Protein AF-A0A7S3F703-F1 (afdb_monomer_lite)

Secondary structure (DSSP, 8-state):
---------------------PPP--HHHHHHHHHHHHHHHHHHHHHHHHHHHHHHHHHHHHHHHHHHHHH-TTS-HHHHHHHHHHTTT-HHHHHHHHHHHHHHHHHHHHHHHHHHHTSS--S-------------------------------------S--PPPTTSTHHHHHHHHHHHT-SSHHHHHHHHHHHHHHHHHHHHHTTHHHHHHHHHHHHHHHHHHHHHHHHHHHHHHHHHHHHHHHHHHHHHHHHHHHHHHHHHHHHHHHHHHHHHHHHHHHHHTSS-------PPPP-

Sequence (300 aa):
MALCGKRHSFELPGEGGQAALSPASNAGHGRAKRARGAHYAAQVALVEQQEQLRLQRSARREQILAHLRARFPAMDHKVVSEVLERCGEDVEAAVAQLSSLELATAPVAQQQAQAQQQQDAQQQVGSEGGVQEGAPASGVDVHAHEHSEVAGPSGLAKATAAGLPDPSSPEWVDGLVSEMSAAADLDDAKRRAARVLQTFATAVASAGGDAENARLCTQIDDLARENSILKRAVATLHNRHHEMFKEAGQVGDLKRLVAHQQEQLKQAEISNYTLQMHLRQAADGGGGGEKHNRRGPDVF

Structure (mmCIF, N/CA/C/O backbone):
data_AF-A0A7S3F703-F1
#
_entry.id   AF-A0A7S3F703-F1
#
loop_
_atom_site.group_PDB
_atom_site.id
_atom_site.type_symbol
_atom_site.label_atom_id
_atom_site.label_alt_id
_atom_site.label_comp_id
_atom_site.label_asym_id
_atom_site.label_entity_id
_atom_site.label_seq_id
_atom_site.pdbx_PDB_ins_code
_atom_site.Cartn_x
_atom_site.Cartn_y
_atom_site.Cartn_z
_atom_site.occupancy
_atom_site.B_iso_or_equiv
_atom_site.auth_seq_id
_atom_site.auth_comp_id
_atom_site.auth_asym_id
_atom_site.auth_atom_id
_atom_site.pdbx_PDB_model_num
ATOM 1 N N . MET A 1 1 ? -35.382 22.386 -54.192 1.00 33.12 1 MET A N 1
ATOM 2 C CA . MET A 1 1 ? -35.256 22.887 -55.576 1.00 33.12 1 MET A CA 1
ATOM 3 C C . MET A 1 1 ? -34.271 24.039 -55.590 1.00 33.12 1 MET A C 1
ATOM 5 O O . MET A 1 1 ? -34.148 24.737 -54.596 1.00 33.12 1 MET A O 1
ATOM 9 N N . ALA A 1 2 ? -33.543 24.140 -56.693 1.00 39.31 2 ALA A N 1
ATOM 10 C CA . ALA A 1 2 ? -32.439 25.044 -56.963 1.00 39.31 2 ALA A CA 1
ATOM 11 C C . ALA A 1 2 ? -32.760 26.544 -56.772 1.00 39.31 2 ALA A C 1
ATOM 13 O O . ALA A 1 2 ? -33.892 26.960 -56.983 1.00 39.31 2 ALA A O 1
ATOM 14 N N . LEU A 1 3 ? -31.754 27.369 -56.469 1.00 33.59 3 LEU A N 1
ATOM 15 C CA . LEU A 1 3 ? -31.047 28.203 -57.456 1.00 33.59 3 LEU A CA 1
ATOM 16 C C . LEU A 1 3 ? -30.226 29.314 -56.778 1.00 33.59 3 LEU A C 1
ATOM 18 O O . LEU A 1 3 ? -30.577 29.878 -55.751 1.00 33.59 3 LEU A O 1
ATOM 22 N N . CYS A 1 4 ? -29.106 29.593 -57.434 1.00 45.12 4 CYS A N 1
ATOM 23 C CA . CYS A 1 4 ? -28.089 30.604 -57.183 1.00 45.12 4 CYS A CA 1
ATOM 24 C C . CYS A 1 4 ? -28.566 32.042 -57.503 1.00 45.12 4 CYS A C 1
ATOM 26 O O . CYS A 1 4 ? -29.360 32.231 -58.424 1.00 45.12 4 CYS A O 1
ATOM 28 N N . GLY A 1 5 ? -27.977 33.066 -56.870 1.00 36.31 5 GLY A N 1
ATOM 29 C CA . GLY A 1 5 ? -27.994 34.453 -57.372 1.00 36.31 5 GLY A CA 1
ATOM 30 C C . GLY A 1 5 ? -27.378 35.463 -56.393 1.00 36.31 5 GLY A C 1
ATOM 31 O O . GLY A 1 5 ? -27.913 35.618 -55.310 1.00 36.31 5 GLY A O 1
ATOM 32 N N . LYS A 1 6 ? -26.193 36.039 -56.695 1.00 39.75 6 LYS A N 1
ATOM 33 C CA . LYS A 1 6 ? -25.974 37.414 -57.245 1.00 39.75 6 LYS A CA 1
ATOM 34 C C . LYS A 1 6 ? -26.168 38.522 -56.175 1.00 39.75 6 LYS A C 1
ATOM 36 O O . LYS A 1 6 ? -27.144 38.457 -55.460 1.00 39.75 6 LYS A O 1
ATOM 41 N N . ARG A 1 7 ? -25.391 39.600 -55.984 1.00 38.97 7 ARG A N 1
ATOM 42 C CA . ARG A 1 7 ? -24.328 40.398 -56.654 1.00 38.97 7 ARG A CA 1
ATOM 43 C C . ARG A 1 7 ? -23.761 41.333 -55.540 1.00 38.97 7 ARG A C 1
ATOM 45 O O . ARG A 1 7 ? -24.504 41.663 -54.630 1.00 38.97 7 ARG A O 1
ATOM 52 N N . HIS A 1 8 ? -22.455 41.586 -55.435 1.00 34.72 8 HIS A N 1
ATOM 53 C CA . HIS A 1 8 ? -21.716 42.748 -55.980 1.00 34.72 8 HIS A CA 1
ATOM 54 C C . HIS A 1 8 ? -22.079 44.143 -55.406 1.00 34.72 8 HIS A C 1
ATOM 56 O O . HIS A 1 8 ? -23.115 44.680 -55.772 1.00 34.72 8 HIS A O 1
ATOM 62 N N . SER A 1 9 ? -21.148 44.719 -54.626 1.00 34.94 9 SER A N 1
ATOM 63 C CA . SER A 1 9 ? -20.812 46.158 -54.473 1.00 34.94 9 SER A CA 1
ATOM 64 C C . SER A 1 9 ? -19.331 46.176 -54.045 1.00 34.94 9 SER A C 1
ATOM 66 O O . SER A 1 9 ? -19.012 45.588 -53.019 1.00 34.94 9 SER A O 1
ATOM 68 N N . PHE A 1 10 ? -18.335 46.464 -54.887 1.00 31.09 10 PHE A N 1
ATOM 69 C CA . PHE A 1 10 ? -17.888 47.752 -55.443 1.00 31.09 10 PHE A CA 1
ATOM 70 C C . PHE A 1 10 ? -17.730 48.874 -54.408 1.00 31.09 10 PHE A C 1
ATOM 72 O O . PHE A 1 10 ? -18.679 49.610 -54.185 1.00 31.09 10 PHE A O 1
ATOM 79 N N . GLU A 1 11 ? -16.513 49.025 -53.873 1.00 31.77 11 GLU A N 1
ATOM 80 C CA . GLU A 1 11 ? -15.854 50.319 -53.632 1.00 31.77 11 GLU A CA 1
ATOM 81 C C . GLU A 1 11 ? -14.332 50.153 -53.858 1.00 31.77 11 GLU A C 1
ATOM 83 O O . GLU A 1 11 ? -13.718 49.181 -53.417 1.00 31.77 11 GLU A O 1
ATOM 88 N N . LEU A 1 12 ? -13.741 51.094 -54.595 1.00 34.47 12 LEU A N 1
ATOM 89 C CA . LEU A 1 12 ? -12.305 51.363 -54.781 1.00 34.47 12 LEU A CA 1
ATOM 90 C C . LEU A 1 12 ? -12.109 52.873 -54.489 1.00 34.47 12 LEU A C 1
ATOM 92 O O . LEU A 1 12 ? -13.097 53.606 -54.520 1.00 34.47 12 LEU A O 1
ATOM 96 N N . PRO A 1 13 ? -10.882 53.421 -54.478 1.00 51.12 13 PRO A N 1
ATOM 97 C CA . PRO A 1 13 ? -9.736 53.144 -53.613 1.00 51.12 13 PRO A CA 1
ATOM 98 C C . PRO A 1 13 ? -9.266 54.449 -52.912 1.00 51.12 13 PRO A C 1
ATOM 100 O O . PRO A 1 13 ? -9.515 55.552 -53.394 1.00 51.12 13 PRO A O 1
ATOM 103 N N . GLY A 1 14 ? -8.544 54.355 -51.794 1.00 32.22 14 GLY A N 1
ATOM 104 C CA . GLY A 1 14 ? -7.979 55.524 -51.107 1.00 32.22 14 GLY A CA 1
ATOM 105 C C . GLY A 1 14 ? -6.604 55.210 -50.537 1.00 32.22 14 GLY A C 1
ATOM 106 O O . GLY A 1 14 ? -6.474 54.361 -49.661 1.00 32.22 14 GLY A O 1
ATOM 107 N N . GLU A 1 15 ? -5.585 55.855 -51.094 1.00 39.03 15 GLU A N 1
ATOM 108 C CA . GLU A 1 15 ? -4.175 55.677 -50.767 1.00 39.03 15 GLU A CA 1
ATOM 109 C C . GLU A 1 15 ? -3.784 56.181 -49.369 1.00 39.03 15 GLU A C 1
ATOM 111 O O . GLU A 1 15 ? -4.339 57.151 -48.858 1.00 39.03 15 GLU A O 1
ATOM 116 N N . GLY A 1 16 ? -2.716 55.580 -48.829 1.00 39.22 16 GLY A N 1
ATOM 117 C CA . GLY A 1 16 ? -1.823 56.217 -47.860 1.00 39.22 16 GLY A CA 1
ATOM 118 C C . GLY A 1 16 ? -1.809 55.569 -46.477 1.00 39.22 16 GLY A C 1
ATOM 119 O O . GLY A 1 16 ? -2.661 55.856 -45.645 1.00 39.22 16 GLY A O 1
ATOM 120 N N . GLY A 1 17 ? -0.789 54.754 -46.177 1.00 36.16 17 GLY A N 1
ATOM 121 C CA . GLY A 1 17 ? -0.609 54.284 -44.801 1.00 36.16 17 GLY A CA 1
ATOM 122 C C . GLY A 1 17 ? 0.404 53.171 -44.565 1.00 36.16 17 GLY A C 1
ATOM 123 O O . GLY A 1 17 ? 0.020 52.101 -44.128 1.00 36.16 17 GLY A O 1
ATOM 124 N N . GLN A 1 18 ? 1.684 53.471 -44.793 1.00 38.84 18 GLN A N 1
ATOM 125 C CA . GLN A 1 18 ? 2.827 53.030 -43.975 1.00 38.84 18 GLN A CA 1
ATOM 126 C C . GLN A 1 18 ? 3.094 51.519 -43.808 1.00 38.84 18 GLN A C 1
ATOM 128 O O . GLN A 1 18 ? 2.364 50.754 -43.186 1.00 38.84 18 GLN A O 1
ATOM 133 N N . ALA A 1 19 ? 4.275 51.131 -44.292 1.00 48.16 19 ALA A N 1
ATOM 134 C CA . ALA A 1 19 ? 4.930 49.867 -44.012 1.00 48.16 19 ALA A CA 1
ATOM 135 C C . ALA A 1 19 ? 5.037 49.598 -42.500 1.00 48.16 19 ALA A C 1
ATOM 137 O O . ALA A 1 19 ? 5.777 50.276 -41.790 1.00 48.16 19 ALA A O 1
ATOM 138 N N . ALA A 1 20 ? 4.364 48.551 -42.029 1.00 36.94 20 ALA A N 1
ATOM 139 C CA . ALA A 1 20 ? 4.651 47.918 -40.749 1.00 36.94 20 ALA A CA 1
ATOM 140 C C . ALA A 1 20 ? 5.140 46.491 -41.016 1.00 36.94 20 ALA A C 1
ATOM 142 O O . ALA A 1 20 ? 4.363 45.546 -41.161 1.00 36.94 20 ALA A O 1
ATOM 143 N N . LEU A 1 21 ? 6.464 46.347 -41.101 1.00 42.88 21 LEU A N 1
ATOM 144 C CA . LEU A 1 21 ? 7.145 45.064 -40.977 1.00 42.88 21 LEU A CA 1
ATOM 145 C C . LEU A 1 21 ? 6.784 44.475 -39.607 1.00 42.88 21 LEU A C 1
ATOM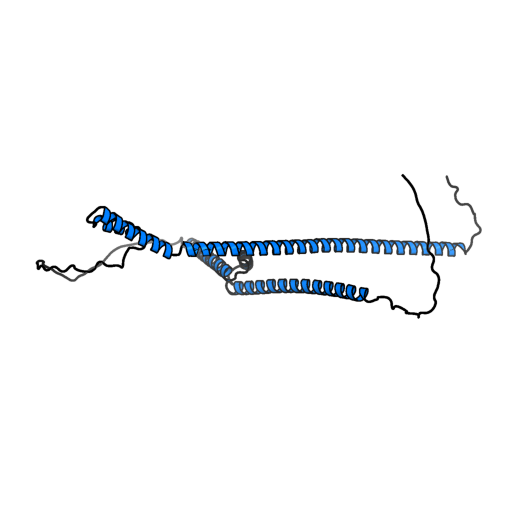 147 O O . LEU A 1 21 ? 7.306 44.903 -38.581 1.00 42.88 21 LEU A O 1
ATOM 151 N N . SER A 1 22 ? 5.866 43.513 -39.586 1.00 42.69 22 SER A N 1
ATOM 152 C CA . SER A 1 22 ? 5.581 42.725 -38.388 1.00 42.69 22 SER A CA 1
ATOM 153 C C . SER A 1 22 ? 6.701 41.695 -38.201 1.00 42.69 22 SER A C 1
ATOM 155 O O . SER A 1 22 ? 6.900 40.864 -39.091 1.00 42.69 22 SER A O 1
ATOM 157 N N . PRO A 1 23 ? 7.448 41.701 -37.082 1.00 45.06 23 PRO A N 1
ATOM 158 C CA . PRO A 1 23 ? 8.417 40.654 -36.812 1.00 45.06 23 PRO A CA 1
ATOM 159 C C . PRO A 1 23 ? 7.675 39.356 -36.482 1.00 45.06 23 PRO A C 1
ATOM 161 O O . PRO A 1 23 ? 6.819 39.301 -35.598 1.00 45.06 23 PRO A O 1
ATOM 164 N N . ALA A 1 24 ? 8.007 38.305 -37.229 1.00 44.41 24 ALA A N 1
ATOM 165 C CA . ALA A 1 24 ? 7.471 36.968 -37.056 1.00 44.41 24 ALA A CA 1
ATOM 166 C C . ALA A 1 24 ? 7.601 36.482 -35.601 1.00 44.41 24 ALA A C 1
ATOM 168 O O . ALA A 1 24 ? 8.656 36.565 -34.967 1.00 44.41 24 ALA A O 1
ATOM 169 N N . SER A 1 25 ? 6.497 35.935 -35.096 1.00 53.03 25 SER A N 1
ATOM 170 C CA . SER A 1 25 ? 6.362 35.321 -33.780 1.00 53.03 25 SER A CA 1
ATOM 171 C C . SER A 1 25 ? 7.331 34.146 -33.609 1.00 53.03 25 SER A C 1
ATOM 173 O O . SER A 1 25 ? 7.065 33.023 -34.033 1.00 53.03 25 SER A O 1
ATOM 175 N N . ASN A 1 26 ? 8.463 34.396 -32.947 1.00 50.94 26 ASN A N 1
ATOM 176 C CA . ASN A 1 26 ? 9.424 33.365 -32.533 1.00 50.94 26 ASN A CA 1
ATOM 177 C C . ASN A 1 26 ? 9.263 32.965 -31.046 1.00 50.94 26 ASN A C 1
ATOM 179 O O . ASN A 1 26 ? 10.040 32.181 -30.499 1.00 50.94 26 ASN A O 1
ATOM 183 N N . ALA A 1 27 ? 8.228 33.480 -30.370 1.00 52.53 27 ALA A N 1
ATOM 184 C CA . ALA A 1 27 ? 8.018 33.308 -28.929 1.00 52.53 27 ALA A CA 1
ATOM 185 C C . ALA A 1 27 ? 7.473 31.916 -28.526 1.00 52.53 27 ALA A C 1
ATOM 187 O O . ALA A 1 27 ? 7.673 31.477 -27.390 1.00 52.53 27 ALA A O 1
ATOM 188 N N . GLY A 1 28 ? 6.829 31.184 -29.446 1.00 49.47 28 GLY A N 1
ATOM 189 C CA . GLY A 1 28 ? 6.225 29.871 -29.162 1.00 49.47 28 GLY A CA 1
ATOM 190 C C . GLY A 1 28 ? 7.239 28.730 -28.986 1.00 49.47 28 GLY A C 1
ATOM 191 O O . GLY A 1 28 ? 7.105 27.894 -28.089 1.00 49.47 28 GLY A O 1
ATOM 192 N N . HIS A 1 29 ? 8.312 28.726 -29.780 1.00 49.19 29 HIS A N 1
ATOM 193 C CA . HIS A 1 29 ? 9.303 27.643 -29.786 1.00 49.19 29 HIS A CA 1
ATOM 194 C C . HIS A 1 29 ? 10.165 27.609 -28.514 1.00 49.19 29 HIS A C 1
ATOM 196 O O . HIS A 1 29 ? 10.529 26.531 -28.039 1.00 49.19 29 HIS A O 1
ATOM 202 N N . GLY A 1 30 ? 10.452 28.773 -27.919 1.00 52.50 30 GLY A N 1
ATOM 203 C CA . GLY A 1 30 ? 11.219 28.872 -26.673 1.00 52.50 30 GLY A CA 1
ATOM 204 C C . GLY A 1 30 ? 10.448 28.372 -25.448 1.00 52.50 30 GLY A C 1
ATOM 205 O O . GLY A 1 30 ? 11.027 27.729 -24.574 1.00 52.50 30 GLY A O 1
ATOM 206 N N . ARG A 1 31 ? 9.131 28.607 -25.387 1.00 54.78 31 ARG A N 1
ATOM 207 C CA . ARG A 1 31 ? 8.285 28.166 -24.262 1.00 54.78 31 ARG A CA 1
ATOM 208 C C . ARG A 1 31 ? 8.076 26.649 -24.275 1.00 54.78 31 ARG A C 1
ATOM 210 O O . ARG A 1 31 ? 8.212 26.015 -23.235 1.00 54.78 31 ARG A O 1
ATOM 217 N N . ALA A 1 32 ? 7.867 26.063 -25.456 1.00 57.19 32 ALA A N 1
ATOM 218 C CA . ALA A 1 32 ? 7.740 24.614 -25.619 1.00 57.19 32 ALA A CA 1
ATOM 219 C C . ALA A 1 32 ? 9.059 23.856 -25.359 1.00 57.19 32 ALA A C 1
ATOM 221 O O . ALA A 1 32 ? 9.044 22.795 -24.740 1.00 57.19 32 ALA A O 1
ATOM 222 N N . LYS A 1 33 ? 10.216 24.398 -25.777 1.00 59.47 33 LYS A N 1
ATOM 223 C CA . LYS A 1 33 ? 11.532 23.807 -25.461 1.00 59.47 33 LYS A CA 1
ATOM 224 C C . LYS A 1 33 ? 11.861 23.890 -23.967 1.00 59.47 33 LYS A C 1
ATOM 226 O O . LYS A 1 33 ? 12.314 22.899 -23.407 1.00 59.47 33 LYS A O 1
ATOM 231 N N . ARG A 1 34 ? 11.568 25.023 -23.314 1.00 62.09 34 ARG A N 1
ATOM 232 C CA . ARG A 1 34 ? 11.718 25.172 -21.855 1.00 62.09 34 ARG A CA 1
ATOM 233 C C . ARG A 1 34 ? 10.809 24.216 -21.077 1.00 62.09 34 ARG A C 1
ATOM 235 O O . ARG A 1 34 ? 11.274 23.603 -20.127 1.00 62.09 34 ARG A O 1
ATOM 242 N N . ALA A 1 35 ? 9.564 24.021 -21.518 1.00 64.06 35 ALA A N 1
ATOM 243 C CA . ALA A 1 35 ? 8.641 23.068 -20.897 1.00 64.06 35 ALA A CA 1
ATOM 244 C C . ALA A 1 35 ? 9.110 21.607 -21.036 1.00 64.06 35 ALA A C 1
ATOM 246 O O . ALA A 1 35 ? 9.078 20.860 -20.064 1.00 64.06 35 ALA A O 1
ATOM 247 N N . ARG A 1 36 ? 9.607 21.206 -22.216 1.00 67.50 36 ARG A N 1
ATOM 248 C CA . ARG A 1 36 ? 10.166 19.858 -22.431 1.00 67.50 36 ARG A CA 1
ATOM 249 C C . ARG A 1 36 ? 11.452 19.618 -21.636 1.00 67.50 36 ARG A C 1
ATOM 251 O O . ARG A 1 36 ? 11.604 18.552 -21.053 1.00 67.50 36 ARG A O 1
ATOM 258 N N . GLY A 1 37 ? 12.340 20.613 -21.569 1.00 67.88 37 GLY A N 1
ATOM 259 C CA . GLY A 1 37 ? 13.549 20.547 -20.742 1.00 67.88 37 GLY A CA 1
ATOM 260 C C . GLY A 1 37 ? 13.235 20.449 -19.247 1.00 67.88 37 GLY A C 1
ATOM 261 O O . GLY A 1 37 ? 13.837 19.639 -18.552 1.00 67.88 37 GLY A O 1
ATOM 262 N N . ALA A 1 38 ? 12.239 21.201 -18.768 1.00 73.19 38 ALA A N 1
ATOM 263 C CA . ALA A 1 38 ? 11.773 21.123 -17.385 1.00 73.19 38 ALA A CA 1
ATOM 264 C C . ALA A 1 38 ? 11.130 19.765 -17.056 1.00 73.19 38 ALA A C 1
ATOM 266 O O . ALA A 1 38 ? 11.379 19.220 -15.986 1.00 73.19 38 ALA A O 1
ATOM 267 N N . HIS A 1 39 ? 10.352 19.188 -17.978 1.00 76.94 39 HIS A N 1
ATOM 268 C CA . HIS A 1 39 ? 9.763 17.858 -17.799 1.00 76.94 39 HIS A CA 1
ATOM 269 C C . HIS A 1 39 ? 10.828 16.756 -17.736 1.00 76.94 39 HIS A C 1
ATOM 271 O O . HIS A 1 39 ? 10.760 15.889 -16.871 1.00 76.94 39 HIS A O 1
ATOM 277 N N . TYR A 1 40 ? 11.837 16.812 -18.610 1.00 75.88 40 TYR A N 1
ATOM 278 C CA . TYR A 1 40 ? 12.950 15.863 -18.583 1.00 75.88 40 TYR A CA 1
ATOM 279 C C . TYR A 1 40 ? 13.777 15.995 -17.296 1.00 75.88 40 TYR A C 1
ATOM 281 O O . TYR A 1 40 ? 14.056 14.997 -16.642 1.00 75.88 40 TYR A O 1
ATOM 289 N N . ALA A 1 41 ? 14.096 17.223 -16.873 1.00 79.25 41 ALA A N 1
ATOM 290 C CA . ALA A 1 41 ? 14.793 17.465 -15.609 1.00 79.25 41 ALA A CA 1
ATOM 291 C C . ALA A 1 41 ? 13.991 16.963 -14.393 1.00 79.25 41 ALA A C 1
ATOM 293 O O . ALA A 1 41 ? 14.564 16.370 -13.484 1.00 79.25 41 ALA A O 1
ATOM 294 N N . ALA A 1 42 ? 12.665 17.134 -14.396 1.00 79.50 42 ALA A N 1
ATOM 295 C CA . ALA A 1 42 ? 11.792 16.614 -13.345 1.00 79.50 42 ALA A CA 1
ATOM 296 C C . ALA A 1 42 ? 11.723 15.076 -13.337 1.00 79.50 42 ALA A C 1
ATOM 298 O O . ALA A 1 42 ? 11.672 14.474 -12.268 1.00 79.50 42 ALA A O 1
ATOM 299 N N . GLN A 1 43 ? 11.743 14.433 -14.510 1.00 79.69 43 GLN A N 1
ATOM 300 C CA . GLN A 1 43 ? 11.809 12.972 -14.608 1.00 79.69 43 GLN A CA 1
ATOM 301 C C . GLN A 1 43 ? 13.135 12.425 -14.073 1.00 79.69 43 GLN A C 1
ATOM 303 O O . GLN A 1 43 ? 13.117 11.471 -13.302 1.00 79.69 43 GLN A O 1
ATOM 308 N N . VAL A 1 44 ? 14.262 13.046 -14.431 1.00 83.88 44 VAL A N 1
ATOM 309 C CA . VAL A 1 44 ? 15.585 12.656 -13.917 1.00 83.88 44 VAL A CA 1
ATOM 310 C C . VAL A 1 44 ? 15.638 12.816 -12.396 1.00 83.88 44 VAL A C 1
ATOM 312 O O . VAL A 1 44 ? 15.982 11.864 -11.704 1.00 83.88 44 VAL A O 1
ATOM 315 N N . ALA A 1 45 ? 15.174 13.951 -11.866 1.00 86.62 45 ALA A N 1
ATOM 316 C CA . ALA A 1 45 ? 15.133 14.189 -10.423 1.00 86.62 45 ALA A CA 1
ATOM 317 C C . ALA A 1 45 ? 14.248 13.177 -9.666 1.00 86.62 45 ALA A C 1
ATOM 319 O O . ALA A 1 45 ? 14.574 12.782 -8.549 1.00 86.62 45 ALA A O 1
ATOM 320 N N . LEU A 1 46 ? 13.137 12.725 -10.263 1.00 89.25 46 LEU A N 1
ATOM 321 C CA . LEU A 1 46 ? 12.268 11.712 -9.657 1.00 89.25 46 LEU A CA 1
ATOM 322 C C . LEU A 1 46 ? 12.938 10.331 -9.610 1.00 89.25 46 LEU A C 1
ATOM 324 O O . LEU A 1 46 ? 12.804 9.618 -8.615 1.00 89.25 46 LEU A O 1
ATOM 328 N N . VAL A 1 47 ? 13.652 9.953 -10.675 1.00 90.38 47 VAL A N 1
ATOM 329 C CA . VAL A 1 47 ? 14.403 8.690 -10.725 1.00 90.38 47 VAL A CA 1
ATOM 330 C C . VAL A 1 47 ? 15.533 8.710 -9.697 1.00 90.38 47 VAL A C 1
ATOM 332 O O . VAL A 1 47 ? 15.641 7.776 -8.904 1.00 90.38 47 VAL A O 1
ATOM 335 N N . GLU A 1 48 ? 16.293 9.804 -9.629 1.00 90.44 48 GLU A N 1
ATOM 336 C CA . GLU A 1 48 ? 17.342 10.002 -8.621 1.00 90.44 48 GLU A CA 1
ATOM 337 C C . GLU A 1 48 ? 16.774 9.937 -7.194 1.00 90.44 48 GLU A C 1
ATOM 339 O O . GLU A 1 48 ? 17.332 9.259 -6.332 1.00 90.44 48 GLU A O 1
ATOM 344 N N . GLN A 1 49 ? 15.617 10.561 -6.940 1.00 90.31 49 GLN A N 1
ATOM 345 C CA . GLN A 1 49 ? 14.944 10.487 -5.640 1.00 90.31 49 GLN A CA 1
ATOM 346 C C . GLN A 1 49 ? 14.522 9.051 -5.289 1.00 90.31 49 GLN A C 1
ATOM 348 O O . GLN A 1 49 ? 14.635 8.622 -4.138 1.00 90.31 49 GLN A O 1
ATOM 353 N N . GLN A 1 50 ? 14.036 8.284 -6.266 1.00 89.44 50 GLN A N 1
ATOM 354 C CA . GLN A 1 50 ? 13.639 6.896 -6.046 1.00 89.44 50 GLN A CA 1
ATOM 355 C C . GLN A 1 50 ? 14.848 5.996 -5.755 1.00 89.44 50 GLN A C 1
ATOM 357 O O . GLN A 1 50 ? 14.759 5.113 -4.898 1.00 89.44 50 GLN A O 1
ATOM 362 N N . GLU A 1 51 ? 15.974 6.217 -6.433 1.00 91.44 51 GLU A N 1
ATOM 363 C CA . GLU A 1 51 ? 17.235 5.524 -6.152 1.00 91.44 51 GLU A CA 1
ATOM 364 C C . GLU A 1 51 ? 17.770 5.871 -4.762 1.00 91.44 51 GLU A C 1
ATOM 366 O O . GLU A 1 51 ? 18.116 4.965 -4.005 1.00 91.44 51 GLU A O 1
ATOM 371 N N . GLN A 1 52 ? 17.729 7.145 -4.366 1.00 92.44 52 GLN A N 1
ATOM 372 C CA . GLN A 1 52 ? 18.105 7.572 -3.016 1.00 92.44 52 GLN A CA 1
ATOM 373 C C . GLN A 1 52 ? 17.255 6.893 -1.939 1.00 92.44 52 GLN A C 1
ATOM 375 O O . GLN A 1 52 ? 17.797 6.386 -0.960 1.00 92.44 52 GLN A O 1
ATOM 380 N N . LEU A 1 53 ? 15.935 6.810 -2.128 1.00 92.50 53 LEU A N 1
ATOM 381 C CA . LEU A 1 53 ? 15.048 6.120 -1.187 1.00 92.50 53 LEU A CA 1
ATOM 382 C C . LEU A 1 53 ? 15.319 4.611 -1.127 1.00 92.50 53 LEU A C 1
ATOM 384 O O . LEU A 1 53 ? 15.244 4.019 -0.050 1.00 92.50 53 LEU A O 1
ATOM 388 N N . ARG A 1 54 ? 15.646 3.974 -2.261 1.00 92.94 54 ARG A N 1
ATOM 389 C CA . ARG A 1 54 ? 16.046 2.557 -2.290 1.00 92.94 54 ARG A CA 1
ATOM 390 C C . ARG A 1 54 ? 17.342 2.330 -1.518 1.00 92.94 54 ARG A C 1
ATOM 392 O O . ARG A 1 54 ? 17.378 1.426 -0.688 1.00 92.94 54 ARG A O 1
ATOM 399 N N . LEU A 1 55 ? 18.350 3.172 -1.745 1.00 92.88 55 LEU A N 1
ATOM 400 C CA . LEU A 1 55 ? 19.632 3.114 -1.040 1.00 92.88 55 LEU A CA 1
ATOM 401 C C . LEU A 1 55 ? 19.471 3.393 0.458 1.00 92.88 55 LEU A C 1
ATOM 403 O O . LEU A 1 55 ? 20.076 2.720 1.285 1.00 92.88 55 LEU A O 1
ATOM 407 N N . GLN A 1 56 ? 18.612 4.343 0.829 1.00 92.25 56 GLN A N 1
ATOM 408 C CA . GLN A 1 56 ? 18.326 4.639 2.230 1.00 92.25 56 GLN A CA 1
ATOM 409 C C . GLN A 1 56 ? 17.648 3.453 2.928 1.00 92.25 56 GLN A C 1
ATOM 411 O O . GLN A 1 56 ? 18.003 3.120 4.058 1.00 92.25 56 GLN A O 1
ATOM 416 N N . ARG A 1 57 ? 16.698 2.787 2.257 1.00 90.88 57 ARG A N 1
ATOM 417 C CA . ARG A 1 57 ? 16.044 1.579 2.784 1.00 90.88 57 ARG A CA 1
ATOM 418 C C . ARG A 1 57 ? 17.018 0.412 2.914 1.00 90.88 57 ARG A C 1
ATOM 420 O O . ARG A 1 57 ? 17.028 -0.233 3.957 1.00 90.88 57 ARG A O 1
ATOM 427 N N . SER A 1 58 ? 17.865 0.168 1.911 1.00 91.25 58 SER A N 1
ATOM 428 C CA . SER A 1 58 ? 18.869 -0.900 1.997 1.00 91.25 58 SER A CA 1
ATOM 429 C C . SER A 1 58 ? 19.887 -0.628 3.105 1.00 91.25 58 SER A C 1
ATOM 431 O O . SER A 1 58 ? 20.135 -1.514 3.916 1.00 91.25 58 SER A O 1
ATOM 433 N N . ALA A 1 59 ? 20.391 0.605 3.216 1.00 92.19 59 ALA A N 1
ATOM 434 C CA . ALA A 1 59 ? 21.324 0.997 4.272 1.00 92.19 59 ALA A CA 1
ATOM 435 C C . ALA A 1 59 ? 20.702 0.857 5.670 1.00 92.19 59 ALA A C 1
ATOM 437 O O . ALA A 1 59 ? 21.328 0.316 6.581 1.00 92.19 59 ALA A O 1
ATOM 438 N N . ARG A 1 60 ? 19.440 1.279 5.839 1.00 91.88 60 ARG A N 1
ATOM 439 C CA . ARG A 1 60 ? 18.696 1.099 7.094 1.00 91.88 60 ARG A CA 1
ATOM 440 C C . ARG A 1 60 ? 18.552 -0.381 7.447 1.00 91.88 60 ARG A C 1
ATOM 442 O O . ARG A 1 60 ? 18.804 -0.765 8.586 1.00 91.88 60 ARG A O 1
ATOM 449 N N . ARG A 1 61 ? 18.178 -1.220 6.479 1.00 91.62 61 ARG A N 1
ATOM 450 C CA . ARG A 1 61 ? 18.050 -2.668 6.676 1.00 91.62 61 ARG A CA 1
ATOM 451 C C . ARG A 1 61 ? 19.385 -3.310 7.053 1.00 91.62 61 ARG A C 1
ATOM 453 O O . ARG A 1 61 ? 19.425 -4.131 7.965 1.00 91.62 61 ARG A O 1
ATOM 460 N N . GLU A 1 62 ? 20.475 -2.932 6.394 1.00 91.31 62 GLU A N 1
ATOM 461 C CA . GLU A 1 62 ? 21.821 -3.414 6.726 1.00 91.31 62 GLU A CA 1
ATOM 462 C C . GLU A 1 62 ? 22.241 -3.012 8.142 1.00 91.31 62 GLU A C 1
ATOM 464 O O . GLU A 1 62 ? 22.771 -3.845 8.878 1.00 91.31 62 GLU A O 1
ATOM 469 N N . GLN A 1 63 ? 21.936 -1.780 8.558 1.00 92.88 63 GLN A N 1
ATOM 470 C CA . GLN A 1 63 ? 22.186 -1.312 9.920 1.00 92.88 63 GLN A CA 1
ATOM 471 C C . GLN A 1 63 ? 21.411 -2.141 10.955 1.00 92.88 63 GLN A C 1
ATOM 473 O O . GLN A 1 63 ? 21.976 -2.533 11.978 1.00 92.88 63 GLN A O 1
ATOM 478 N N . ILE A 1 64 ? 20.143 -2.460 10.677 1.00 90.75 64 ILE A N 1
ATOM 479 C CA . ILE A 1 64 ? 19.319 -3.313 11.546 1.00 90.75 64 ILE A CA 1
ATOM 480 C C . ILE A 1 64 ? 19.889 -4.736 11.611 1.00 90.75 64 ILE A C 1
ATOM 482 O O . ILE A 1 64 ? 20.044 -5.287 12.699 1.00 90.75 64 ILE A O 1
ATOM 486 N N . LEU A 1 65 ? 20.272 -5.323 10.474 1.00 89.69 65 LEU A N 1
ATOM 487 C CA . LEU A 1 65 ? 20.897 -6.649 10.437 1.00 89.69 65 LEU A CA 1
ATOM 488 C C . LEU A 1 65 ? 22.212 -6.687 11.217 1.00 89.69 65 LEU A C 1
ATOM 490 O O . LEU A 1 65 ? 22.462 -7.647 11.943 1.00 89.69 65 LEU A O 1
ATOM 494 N N . ALA A 1 66 ? 23.050 -5.657 11.091 1.00 89.81 66 ALA A N 1
ATOM 495 C CA . ALA A 1 66 ? 24.289 -5.550 11.854 1.00 89.81 66 ALA A CA 1
ATOM 496 C C . ALA A 1 66 ? 24.015 -5.485 13.366 1.00 89.81 66 ALA A C 1
ATOM 498 O O . ALA A 1 66 ? 24.678 -6.179 14.136 1.00 89.81 66 ALA A O 1
ATOM 499 N N . HIS A 1 67 ? 23.000 -4.719 13.782 1.00 90.94 67 HIS A N 1
ATOM 500 C CA . HIS A 1 67 ? 22.584 -4.631 15.181 1.00 90.94 67 HIS A CA 1
ATOM 501 C C . HIS A 1 67 ? 22.093 -5.980 15.732 1.00 90.94 67 HIS A C 1
ATOM 503 O O . HIS A 1 67 ? 22.552 -6.416 16.789 1.00 90.94 67 HIS A O 1
ATOM 509 N N . LEU A 1 68 ? 21.225 -6.683 14.995 1.00 88.69 68 LEU A N 1
ATOM 510 C CA . LEU A 1 68 ? 20.712 -7.996 15.401 1.00 88.69 68 LEU A CA 1
ATOM 511 C C . LEU A 1 68 ? 21.825 -9.052 15.478 1.00 88.69 68 LEU A C 1
ATOM 513 O O . LEU A 1 68 ? 21.883 -9.814 16.439 1.00 88.69 68 LEU A O 1
ATOM 517 N N . ARG A 1 69 ? 22.760 -9.060 14.519 1.00 88.19 69 ARG A N 1
ATOM 518 C CA . ARG A 1 69 ? 23.920 -9.973 14.524 1.00 88.19 69 ARG A CA 1
ATOM 519 C C . ARG A 1 69 ? 24.850 -9.737 15.711 1.00 88.19 69 ARG A C 1
ATOM 521 O O . ARG A 1 69 ? 25.357 -10.696 16.278 1.00 88.19 69 ARG A O 1
ATOM 528 N N . ALA A 1 70 ? 25.068 -8.478 16.093 1.00 88.38 70 ALA A N 1
ATOM 529 C CA . ALA A 1 70 ? 25.875 -8.153 17.266 1.00 88.38 70 ALA A CA 1
ATOM 530 C C . ALA A 1 70 ? 25.207 -8.619 18.571 1.00 88.38 70 ALA A C 1
ATOM 532 O O . ALA A 1 70 ? 25.899 -8.991 19.517 1.00 88.38 70 ALA A O 1
ATOM 533 N N . ARG A 1 71 ? 23.867 -8.614 18.625 1.00 87.62 71 ARG A N 1
ATOM 534 C CA . ARG A 1 71 ? 23.104 -9.040 19.805 1.00 87.62 71 ARG A CA 1
ATOM 535 C C . ARG A 1 71 ? 22.991 -10.559 19.945 1.00 87.62 71 ARG A C 1
ATOM 537 O O . ARG A 1 71 ? 22.939 -11.031 21.082 1.00 87.62 71 ARG A O 1
ATOM 544 N N . PHE A 1 72 ? 22.978 -11.274 18.820 1.00 84.69 72 PHE A N 1
ATOM 545 C CA . PHE A 1 72 ? 22.798 -12.726 18.718 1.00 84.69 72 PHE A CA 1
ATOM 546 C C . PHE A 1 72 ? 23.943 -13.392 17.922 1.00 84.69 72 PHE A C 1
ATOM 548 O O . PHE A 1 72 ? 23.722 -13.924 16.832 1.00 84.69 72 PHE A O 1
ATOM 555 N N . PRO A 1 73 ? 25.191 -13.364 18.427 1.00 82.25 73 PRO A N 1
ATOM 556 C CA . PRO A 1 73 ? 26.359 -13.877 17.705 1.00 82.25 73 PRO A CA 1
ATOM 557 C C . PRO A 1 73 ? 26.386 -15.408 17.561 1.00 82.25 73 PRO A C 1
ATOM 559 O O . PRO A 1 73 ? 27.134 -15.923 16.736 1.00 82.25 73 PRO A O 1
ATOM 562 N N . ALA A 1 74 ? 25.591 -16.137 18.353 1.00 75.94 74 ALA A N 1
ATOM 563 C CA . ALA A 1 74 ? 25.481 -17.596 18.283 1.00 75.94 74 ALA A CA 1
ATOM 564 C C . ALA A 1 74 ? 24.498 -18.085 17.199 1.00 75.94 74 ALA A C 1
ATOM 566 O O . ALA A 1 74 ? 24.461 -19.278 16.900 1.00 75.94 74 ALA A O 1
ATOM 567 N N . MET A 1 75 ? 23.700 -17.184 16.617 1.00 80.31 75 MET A N 1
ATOM 568 C CA . MET A 1 75 ? 22.629 -17.514 15.678 1.00 80.31 75 MET A CA 1
ATOM 569 C C . MET A 1 75 ? 23.076 -17.336 14.218 1.00 80.31 75 MET A C 1
ATOM 571 O O . MET A 1 75 ? 23.773 -16.377 13.882 1.00 80.31 75 MET A O 1
ATOM 575 N N . ASP A 1 76 ? 22.662 -18.249 13.330 1.00 84.69 76 ASP A N 1
ATOM 576 C CA . ASP A 1 76 ? 23.052 -18.204 11.915 1.00 84.69 76 ASP A CA 1
ATOM 577 C C . ASP A 1 76 ? 22.527 -16.938 11.211 1.00 84.69 76 ASP A C 1
ATOM 579 O O . ASP A 1 76 ? 21.372 -16.525 11.353 1.00 84.69 76 ASP A O 1
ATOM 583 N N . HIS A 1 77 ? 23.382 -16.337 10.384 1.00 81.94 77 HIS A N 1
ATOM 584 C CA . HIS A 1 77 ? 23.109 -15.096 9.667 1.00 81.94 77 HIS A CA 1
ATOM 585 C C . HIS A 1 77 ? 21.916 -15.199 8.709 1.00 81.94 77 HIS A C 1
ATOM 587 O O . HIS A 1 77 ? 21.271 -14.179 8.442 1.00 81.94 77 HIS A O 1
ATOM 593 N N . LYS A 1 78 ? 21.619 -16.402 8.197 1.00 85.12 78 LYS A N 1
ATOM 594 C CA . LYS A 1 78 ? 20.443 -16.650 7.351 1.00 85.12 78 LYS A CA 1
ATOM 595 C C . LYS A 1 78 ? 19.145 -16.568 8.153 1.00 85.12 78 LYS A C 1
ATOM 597 O O . LYS A 1 78 ? 18.217 -15.903 7.706 1.00 85.12 78 LYS A O 1
ATOM 602 N N . VAL A 1 79 ? 19.124 -17.140 9.358 1.00 87.38 79 VAL A N 1
ATOM 603 C CA . VAL A 1 79 ? 17.959 -17.121 10.259 1.00 87.38 79 VAL A CA 1
ATOM 604 C C . VAL A 1 79 ? 17.624 -15.689 10.677 1.00 87.38 79 VAL A C 1
ATOM 606 O O . VAL A 1 79 ? 16.473 -15.272 10.594 1.00 87.38 79 VAL A O 1
ATOM 609 N N . VAL A 1 80 ? 18.634 -14.886 11.030 1.00 87.31 80 VAL A N 1
ATOM 610 C CA . VAL A 1 80 ? 18.441 -13.463 11.371 1.00 87.31 80 VAL A CA 1
ATOM 611 C C . VAL A 1 80 ? 17.860 -12.666 10.194 1.00 87.31 80 VAL A C 1
ATOM 613 O O . VAL A 1 80 ? 17.010 -11.799 10.396 1.00 87.31 80 VAL A O 1
ATOM 616 N N . SER A 1 81 ? 18.287 -12.960 8.959 1.00 86.00 81 SER A N 1
ATOM 617 C CA . SER A 1 81 ? 17.750 -12.306 7.757 1.00 86.00 81 SER A CA 1
ATOM 618 C C . SER A 1 81 ? 16.294 -12.688 7.490 1.00 86.00 81 SER A C 1
ATOM 620 O O . SER A 1 81 ? 15.486 -11.817 7.172 1.00 86.00 81 SER A O 1
ATOM 622 N N . GLU A 1 82 ? 15.958 -13.969 7.635 1.00 87.81 82 GLU A N 1
ATOM 623 C CA . GLU A 1 82 ? 14.609 -14.490 7.397 1.00 87.81 82 GLU A CA 1
ATOM 624 C C . GLU A 1 82 ? 13.607 -13.969 8.438 1.00 87.81 82 GLU A C 1
ATOM 626 O O . GLU A 1 82 ? 12.508 -13.534 8.089 1.00 87.81 82 GLU A O 1
ATOM 631 N N . VAL A 1 83 ? 14.009 -13.914 9.712 1.00 88.88 83 VAL A N 1
ATOM 632 C CA . VAL A 1 83 ? 13.186 -13.325 10.777 1.00 88.88 83 VAL A CA 1
ATOM 633 C C . VAL A 1 83 ? 12.961 -11.834 10.527 1.00 88.88 83 VAL A C 1
ATOM 635 O O . VAL A 1 83 ? 11.827 -11.369 10.616 1.00 88.88 83 VAL A O 1
ATOM 638 N N . LEU A 1 84 ? 13.992 -11.081 10.127 1.00 88.69 84 LEU A N 1
ATOM 639 C CA . LEU A 1 84 ? 13.828 -9.656 9.819 1.00 88.69 84 LEU A CA 1
ATOM 640 C C . LEU A 1 84 ? 12.892 -9.409 8.621 1.00 88.69 84 LEU A C 1
ATOM 642 O O . LEU A 1 84 ? 12.160 -8.418 8.605 1.00 88.69 84 LEU A O 1
ATOM 646 N N . GLU A 1 85 ? 12.895 -10.295 7.622 1.00 88.88 85 GLU A N 1
ATOM 647 C CA . GLU A 1 85 ? 11.933 -10.252 6.511 1.00 88.88 85 GLU A CA 1
ATOM 648 C C . GLU A 1 85 ? 10.505 -10.524 6.976 1.00 88.88 85 GLU A C 1
ATOM 650 O O . GLU A 1 85 ? 9.584 -9.814 6.573 1.00 88.88 85 GLU A O 1
ATOM 655 N N . ARG A 1 86 ? 10.324 -11.499 7.870 1.00 88.81 86 ARG A N 1
ATOM 656 C CA . ARG A 1 86 ? 9.014 -11.853 8.426 1.00 88.81 86 ARG A CA 1
ATOM 657 C C . ARG A 1 86 ? 8.462 -10.783 9.376 1.00 88.81 86 ARG A C 1
ATOM 659 O O . ARG A 1 86 ? 7.250 -10.595 9.427 1.00 88.81 86 ARG A O 1
ATOM 666 N N . CYS A 1 87 ? 9.339 -10.066 10.079 1.00 86.44 87 CYS A N 1
ATOM 667 C CA . CYS A 1 87 ? 9.007 -8.962 10.985 1.00 86.44 87 CYS A CA 1
ATOM 668 C C . CYS A 1 87 ? 8.874 -7.596 10.290 1.00 86.44 87 CYS A C 1
ATOM 670 O O . CYS A 1 87 ? 8.547 -6.618 10.953 1.00 86.44 87 CYS A O 1
ATOM 672 N N . GLY A 1 88 ? 9.122 -7.491 8.979 1.00 82.38 88 GLY A N 1
ATOM 673 C CA . GLY A 1 88 ? 8.883 -6.252 8.229 1.00 82.38 88 GLY A CA 1
ATOM 674 C C . GLY A 1 88 ? 9.746 -5.060 8.666 1.00 82.38 88 GLY A C 1
ATOM 675 O O . GLY A 1 88 ? 9.239 -3.947 8.755 1.00 82.38 88 GLY A O 1
ATOM 676 N N . GLU A 1 89 ? 11.040 -5.281 8.922 1.00 80.44 89 GLU A N 1
ATOM 677 C CA . GLU A 1 89 ? 11.990 -4.261 9.419 1.00 80.44 89 GLU A CA 1
ATOM 678 C C . GLU A 1 89 ? 11.716 -3.728 10.844 1.00 80.44 89 GLU A C 1
ATOM 680 O O . GLU A 1 89 ? 12.317 -2.727 11.246 1.00 80.44 89 GLU A O 1
ATOM 685 N N . ASP A 1 90 ? 10.857 -4.387 11.627 1.00 88.56 90 ASP A N 1
ATOM 686 C CA . ASP A 1 90 ? 10.673 -4.092 13.052 1.00 88.56 90 ASP A CA 1
ATOM 687 C C . ASP A 1 90 ? 11.767 -4.767 13.897 1.00 88.56 90 ASP A C 1
ATOM 689 O O . ASP A 1 90 ? 11.881 -5.996 13.953 1.00 88.56 90 ASP A O 1
ATOM 693 N N . VAL A 1 91 ? 12.589 -3.941 14.549 1.00 89.00 91 VAL A N 1
ATOM 694 C CA . VAL A 1 91 ? 13.718 -4.390 15.372 1.00 89.00 91 VAL A CA 1
ATOM 695 C C . VAL A 1 91 ? 13.235 -5.103 16.634 1.00 89.00 91 VAL A C 1
ATOM 697 O O . VAL A 1 91 ? 13.809 -6.123 17.004 1.00 89.00 91 VAL A O 1
ATOM 700 N N . GLU A 1 92 ? 12.183 -4.613 17.289 1.00 89.19 92 GLU A N 1
ATOM 701 C CA . GLU A 1 92 ? 11.727 -5.145 18.578 1.00 89.19 92 GLU A CA 1
ATOM 702 C C . GLU A 1 92 ? 11.019 -6.487 18.395 1.00 89.19 92 GLU A C 1
ATOM 704 O O . GLU A 1 92 ? 11.300 -7.447 19.119 1.00 89.19 92 GLU A O 1
ATOM 709 N N . ALA A 1 93 ? 10.186 -6.593 17.356 1.00 89.50 93 ALA A N 1
ATOM 710 C CA . ALA A 1 93 ? 9.557 -7.854 16.981 1.00 89.50 93 ALA A CA 1
ATOM 711 C C . ALA A 1 93 ? 10.601 -8.916 16.591 1.00 89.50 93 ALA A C 1
ATOM 713 O O . ALA A 1 93 ? 10.496 -10.070 17.017 1.00 89.50 93 ALA A O 1
ATOM 714 N N . ALA A 1 94 ? 11.639 -8.529 15.837 1.00 89.81 94 ALA A N 1
ATOM 715 C CA . ALA A 1 94 ? 12.722 -9.435 15.458 1.00 89.81 94 ALA A CA 1
ATOM 716 C C . ALA A 1 94 ? 13.549 -9.888 16.673 1.00 89.81 94 ALA A C 1
ATOM 718 O O . ALA A 1 94 ? 13.871 -11.069 16.786 1.00 89.81 94 ALA A O 1
ATOM 719 N N . VAL A 1 95 ? 13.852 -8.988 17.615 1.00 87.94 95 VAL A N 1
ATOM 720 C CA . VAL A 1 95 ? 14.557 -9.328 18.866 1.00 87.94 95 VAL A CA 1
ATOM 721 C C . VAL A 1 95 ? 13.732 -10.291 19.727 1.00 87.94 95 VAL A C 1
ATOM 723 O O . VAL A 1 95 ? 14.282 -11.259 20.256 1.00 87.94 95 VAL A O 1
ATOM 726 N N . ALA A 1 96 ? 12.420 -10.077 19.849 1.00 90.06 96 ALA A N 1
ATOM 727 C CA . ALA A 1 96 ? 11.533 -10.967 20.599 1.00 90.06 96 ALA A CA 1
ATOM 728 C C . ALA A 1 96 ? 11.462 -12.374 19.975 1.00 90.06 96 ALA A C 1
ATOM 730 O O . ALA A 1 96 ? 11.540 -13.378 20.683 1.00 90.06 96 ALA A O 1
ATOM 731 N N . GLN A 1 97 ? 11.382 -12.467 18.644 1.00 85.75 97 GLN A N 1
ATOM 732 C CA . GLN A 1 97 ? 11.371 -13.759 17.953 1.00 85.75 97 GLN A CA 1
ATOM 733 C C . GLN A 1 97 ? 12.722 -14.478 18.033 1.00 85.75 97 GLN A C 1
ATOM 735 O O . GLN A 1 97 ? 12.754 -15.666 18.347 1.00 85.75 97 GLN A O 1
ATOM 740 N N . LEU A 1 98 ? 13.836 -13.774 17.807 1.00 87.44 98 LEU A N 1
ATOM 741 C CA . LEU A 1 98 ? 15.178 -14.362 17.886 1.00 87.44 98 LEU A CA 1
ATOM 742 C C . LEU A 1 98 ? 15.523 -14.823 19.307 1.00 87.44 98 LEU A C 1
ATOM 744 O O . LEU A 1 98 ? 16.048 -15.920 19.475 1.00 87.44 98 LEU A O 1
ATOM 748 N N . SER A 1 99 ? 15.150 -14.056 20.334 1.00 85.44 99 SER A N 1
ATOM 749 C CA . SER A 1 99 ? 15.326 -14.486 21.727 1.00 85.44 99 SER A CA 1
ATOM 750 C C . SER A 1 99 ? 14.475 -15.715 22.057 1.00 85.44 99 SER A C 1
ATOM 752 O O . SER A 1 99 ? 14.979 -16.658 22.661 1.00 85.44 99 SER A O 1
ATOM 754 N N . SER A 1 100 ? 13.222 -15.786 21.596 1.00 87.81 100 SER A N 1
ATOM 755 C CA . SER A 1 100 ? 12.404 -16.994 21.766 1.00 87.81 100 SER A CA 1
ATOM 756 C C . SER A 1 100 ? 13.013 -18.223 21.076 1.00 87.81 100 SER A C 1
ATOM 758 O O . SER A 1 100 ? 12.903 -19.327 21.610 1.00 87.81 100 SER A O 1
ATOM 760 N N . LEU A 1 101 ? 13.647 -18.053 19.910 1.00 83.69 101 LEU A N 1
ATOM 761 C CA . LEU A 1 101 ? 14.334 -19.132 19.193 1.00 83.69 101 LEU A CA 1
ATOM 762 C C . LEU A 1 101 ? 15.604 -19.592 19.918 1.00 83.69 101 LEU A C 1
ATOM 764 O O . LEU A 1 101 ? 15.832 -20.799 20.012 1.00 83.69 101 LEU A O 1
ATOM 768 N N . GLU A 1 102 ? 16.391 -18.669 20.475 1.00 80.88 102 GLU A N 1
ATOM 769 C CA . GLU A 1 102 ? 17.552 -18.997 21.316 1.00 80.88 102 GLU A CA 1
ATOM 770 C C . GLU A 1 102 ? 17.150 -19.749 22.592 1.00 80.88 102 GLU A C 1
ATOM 772 O O . GLU A 1 102 ? 17.752 -20.770 22.931 1.00 80.88 102 GLU A O 1
ATOM 777 N N . LEU A 1 103 ? 16.089 -19.309 23.277 1.00 74.50 103 LEU A N 1
ATOM 778 C CA . LEU A 1 103 ? 15.582 -20.017 24.455 1.00 74.50 103 LEU A CA 1
ATOM 779 C C . LEU A 1 103 ? 15.007 -21.398 24.108 1.00 74.50 103 LEU A C 1
ATOM 781 O O . LEU A 1 103 ? 15.141 -22.318 24.908 1.00 74.50 103 LEU A O 1
ATOM 785 N N . ALA A 1 104 ? 14.404 -21.574 22.929 1.00 68.62 104 ALA A N 1
ATOM 786 C CA . ALA A 1 104 ? 13.914 -22.874 22.466 1.00 68.62 104 ALA A CA 1
ATOM 787 C C . ALA A 1 104 ? 15.041 -23.831 22.027 1.00 68.62 104 ALA A C 1
ATOM 789 O O . ALA A 1 104 ? 14.863 -25.048 22.079 1.00 68.62 104 ALA A O 1
ATOM 790 N N . THR A 1 105 ? 16.211 -23.312 21.634 1.00 60.19 105 THR A N 1
ATOM 791 C CA . THR A 1 105 ? 17.396 -24.128 21.298 1.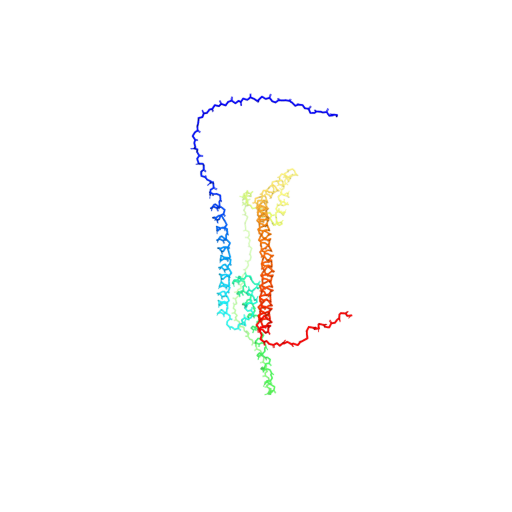00 60.19 105 THR A CA 1
ATOM 792 C C . THR A 1 105 ? 18.259 -24.480 22.515 1.00 60.19 105 THR A C 1
ATOM 794 O O . THR A 1 105 ? 18.910 -25.526 22.508 1.00 60.19 105 THR A O 1
ATOM 797 N N . ALA A 1 106 ? 18.211 -23.695 23.596 1.00 55.72 106 ALA A N 1
ATOM 798 C CA . ALA A 1 106 ? 18.894 -23.993 24.860 1.00 55.72 106 ALA A CA 1
ATOM 799 C C . ALA A 1 106 ? 18.554 -25.372 25.499 1.00 55.72 106 ALA A C 1
ATOM 801 O O . ALA A 1 106 ? 19.492 -26.062 25.912 1.00 55.72 106 ALA A O 1
ATOM 802 N N . PRO A 1 107 ? 17.290 -25.855 25.554 1.00 52.59 107 PRO A N 1
ATOM 803 C CA . PRO A 1 107 ? 16.986 -27.178 26.109 1.00 52.59 107 PRO A CA 1
ATOM 804 C C . PRO A 1 107 ? 17.445 -28.332 25.206 1.00 52.59 107 PRO A C 1
ATOM 806 O O . PRO A 1 107 ? 17.739 -29.413 25.710 1.00 52.59 107 PRO A O 1
ATOM 809 N N . VAL A 1 108 ? 17.576 -28.118 23.891 1.00 52.53 108 VAL A N 1
ATOM 810 C CA . VAL A 1 108 ? 18.042 -29.154 22.947 1.00 52.53 108 VAL A CA 1
ATOM 811 C C . VAL A 1 108 ? 19.534 -29.453 23.153 1.00 52.53 108 VAL A C 1
ATOM 813 O O . VAL A 1 108 ? 19.945 -30.612 23.095 1.00 52.53 108 VAL A O 1
ATOM 816 N N . ALA A 1 109 ? 20.334 -28.436 23.494 1.00 50.94 109 ALA A N 1
ATOM 817 C CA . ALA A 1 109 ? 21.750 -28.603 23.828 1.00 50.94 109 ALA A CA 1
ATOM 818 C C . ALA A 1 109 ? 21.970 -29.322 25.178 1.00 50.94 109 ALA A C 1
ATOM 820 O O . ALA A 1 109 ? 22.878 -30.145 25.295 1.00 50.94 109 ALA A O 1
ATOM 821 N N . GLN A 1 110 ? 21.121 -29.080 26.188 1.00 52.38 110 GLN A N 1
ATOM 822 C CA . GLN A 1 110 ? 21.181 -29.805 27.470 1.00 52.38 110 GLN A CA 1
ATOM 823 C C . GLN A 1 110 ? 20.723 -31.268 27.345 1.00 52.38 110 GLN A C 1
ATOM 825 O O . GLN A 1 110 ? 21.301 -32.145 27.988 1.00 52.38 110 GLN A O 1
ATOM 830 N N . GLN A 1 111 ? 19.739 -31.555 26.488 1.00 53.66 111 GLN A N 1
ATOM 831 C CA . GLN A 1 111 ? 19.226 -32.914 26.291 1.00 53.66 111 GLN A CA 1
ATOM 832 C C . GLN A 1 111 ? 20.187 -33.794 25.467 1.00 53.66 111 GLN A C 1
ATOM 834 O O . GLN A 1 111 ? 20.323 -34.983 25.750 1.00 53.66 111 GLN A O 1
ATOM 839 N N . GLN A 1 112 ? 20.936 -33.214 24.518 1.00 54.88 112 GLN A N 1
ATOM 840 C CA . GLN A 1 112 ? 22.018 -33.919 23.811 1.00 54.88 112 GLN A CA 1
ATOM 841 C C . GLN A 1 112 ? 23.260 -34.145 24.692 1.00 54.88 112 GLN A C 1
ATOM 843 O O . GLN A 1 112 ? 23.884 -35.199 24.595 1.00 54.88 112 GLN A O 1
ATOM 848 N N . ALA A 1 113 ? 23.582 -33.228 25.613 1.00 52.97 113 ALA A N 1
ATOM 849 C CA . ALA A 1 113 ? 24.672 -33.428 26.576 1.00 52.97 113 ALA A CA 1
ATOM 850 C C . ALA A 1 113 ? 24.364 -34.528 27.617 1.00 52.97 113 ALA A C 1
ATOM 852 O O . ALA A 1 113 ? 25.264 -35.268 28.014 1.00 52.97 113 ALA A O 1
ATOM 853 N N . GLN A 1 114 ? 23.095 -34.690 28.019 1.00 52.25 114 GLN A N 1
ATOM 854 C CA . GLN A 1 114 ? 22.664 -35.783 28.906 1.00 52.25 114 GLN A CA 1
ATOM 855 C C . GLN A 1 114 ? 22.625 -37.151 28.201 1.00 52.25 114 GLN A C 1
ATOM 857 O O . GLN A 1 114 ? 22.921 -38.164 28.835 1.00 52.25 114 GLN A O 1
ATOM 862 N N . ALA A 1 115 ? 22.340 -37.195 26.894 1.00 51.91 115 ALA A N 1
ATOM 863 C CA . ALA A 1 115 ? 22.364 -38.437 26.115 1.00 51.91 115 ALA A CA 1
ATOM 864 C C . ALA A 1 115 ? 23.788 -39.000 25.919 1.00 51.91 115 ALA A C 1
ATOM 866 O O . ALA A 1 115 ? 23.958 -40.217 25.850 1.00 51.91 115 ALA A O 1
ATOM 867 N N . GLN A 1 116 ? 24.816 -38.143 25.896 1.00 51.53 116 GLN A N 1
ATOM 868 C CA . GLN A 1 116 ? 26.213 -38.576 25.773 1.00 51.53 116 GLN A CA 1
ATOM 869 C C . GLN A 1 116 ? 26.816 -39.072 27.106 1.00 51.53 116 GLN A C 1
ATOM 871 O O . GLN A 1 116 ? 27.704 -39.916 27.087 1.00 51.53 116 GLN A O 1
ATOM 876 N N . GLN A 1 117 ? 26.324 -38.606 28.265 1.00 52.22 117 GLN A N 1
ATOM 877 C CA . GLN A 1 117 ? 26.815 -39.045 29.587 1.00 52.22 117 GLN A CA 1
ATOM 878 C C . GLN A 1 117 ? 26.223 -40.381 30.070 1.00 52.22 117 GLN A C 1
ATOM 880 O O . GLN A 1 117 ? 26.771 -40.993 30.984 1.00 52.22 117 GLN A O 1
ATOM 885 N N . GLN A 1 118 ? 25.139 -40.876 29.462 1.00 51.25 118 GLN A N 1
ATOM 886 C CA . GLN A 1 118 ? 24.537 -42.166 29.837 1.00 51.25 118 GLN A CA 1
ATOM 887 C C . GLN A 1 118 ? 25.194 -43.388 29.179 1.00 51.25 118 GLN A C 1
ATOM 889 O O . GLN A 1 118 ? 24.903 -44.508 29.592 1.00 51.25 118 GLN A O 1
ATOM 894 N N . GLN A 1 119 ? 26.100 -43.209 28.210 1.00 48.44 119 GLN A N 1
ATOM 895 C CA . GLN A 1 119 ? 26.806 -44.335 27.577 1.00 48.44 119 GLN A CA 1
ATOM 896 C C . GLN A 1 119 ? 28.123 -44.727 28.273 1.00 48.44 119 GLN A C 1
ATOM 898 O O . GLN A 1 119 ? 28.595 -45.836 28.045 1.00 48.44 119 GLN A O 1
ATOM 903 N N . ASP A 1 120 ? 28.659 -43.902 29.183 1.00 40.78 120 ASP A N 1
ATOM 904 C CA . ASP A 1 120 ? 29.916 -44.193 29.904 1.00 40.78 120 ASP A CA 1
ATOM 905 C C . ASP A 1 120 ? 29.729 -44.713 31.346 1.00 40.78 120 ASP A C 1
ATOM 907 O O . ASP A 1 120 ? 30.700 -45.085 32.001 1.00 40.78 120 ASP A O 1
ATOM 911 N N . ALA A 1 121 ? 28.498 -44.796 31.866 1.00 43.41 121 ALA A N 1
ATOM 912 C CA . ALA A 1 121 ? 28.245 -45.189 33.263 1.00 43.41 121 ALA A CA 1
ATOM 913 C C . ALA A 1 121 ? 27.774 -46.645 33.454 1.00 43.41 121 ALA A C 1
ATOM 915 O O . ALA A 1 121 ? 27.348 -47.020 34.547 1.00 43.41 121 ALA A O 1
ATOM 916 N N . GLN A 1 122 ? 27.865 -47.501 32.431 1.00 44.91 122 GLN A N 1
ATOM 917 C CA . GLN A 1 122 ? 27.525 -48.923 32.554 1.00 44.91 122 GLN A CA 1
ATOM 918 C C . GLN A 1 122 ? 28.751 -49.771 32.924 1.00 44.91 122 GLN A C 1
ATOM 920 O O . GLN A 1 122 ? 29.092 -50.735 32.246 1.00 44.91 122 GLN A O 1
ATOM 925 N N . GLN A 1 123 ? 29.420 -49.404 34.021 1.00 47.56 123 GLN A N 1
ATOM 926 C CA . GLN A 1 123 ? 30.347 -50.274 34.747 1.00 47.56 123 GLN A CA 1
ATOM 927 C C . GLN A 1 123 ? 30.645 -49.701 36.141 1.00 47.56 123 GLN A C 1
ATOM 929 O O . GLN A 1 123 ? 31.673 -49.078 36.353 1.00 47.56 123 GLN A O 1
ATOM 934 N N . GLN A 1 124 ? 29.742 -49.909 37.103 1.00 34.75 124 GLN A N 1
ATOM 935 C CA . GLN A 1 124 ? 30.066 -50.475 38.423 1.00 34.75 124 GLN A CA 1
ATOM 936 C C . GLN A 1 124 ? 28.842 -50.493 39.344 1.00 34.75 124 GLN A C 1
ATOM 938 O O . GLN A 1 124 ? 27.954 -49.652 39.287 1.00 34.75 124 GLN A O 1
ATOM 943 N N . VAL A 1 125 ? 28.805 -51.548 40.147 1.00 35.09 125 VAL A N 1
ATOM 944 C CA . VAL A 1 125 ? 27.688 -52.084 40.923 1.00 35.09 125 VAL A CA 1
ATOM 945 C C . VAL A 1 125 ? 27.846 -51.729 42.406 1.00 35.09 125 VAL A C 1
ATOM 947 O O . VAL A 1 125 ? 28.966 -51.760 42.907 1.00 35.09 125 VAL A O 1
ATOM 950 N N . GLY A 1 126 ? 26.711 -51.547 43.100 1.00 30.89 126 GLY A N 1
ATOM 951 C CA . GLY A 1 126 ? 26.530 -51.759 44.553 1.00 30.89 126 GLY A CA 1
ATOM 952 C C . GLY A 1 126 ? 26.665 -50.496 45.417 1.00 30.89 126 GLY A C 1
ATOM 953 O O . GLY A 1 126 ? 27.455 -49.623 45.096 1.00 30.89 126 GLY A O 1
ATOM 954 N N . SER A 1 127 ? 25.979 -50.305 46.546 1.00 33.84 127 SER A N 1
ATOM 955 C CA . SER A 1 127 ? 24.869 -50.992 47.232 1.00 33.84 127 SER A CA 1
ATOM 956 C C . SER A 1 127 ? 24.378 -50.066 48.374 1.00 33.84 127 SER A C 1
ATOM 958 O O . SER A 1 127 ? 25.203 -49.338 48.914 1.00 33.84 127 SER A O 1
ATOM 960 N N . GLU A 1 128 ? 23.087 -50.167 48.742 1.00 34.50 128 GLU A N 1
ATOM 961 C CA . GLU A 1 128 ? 22.442 -49.892 50.065 1.00 34.50 128 GLU A CA 1
ATOM 962 C C . GLU A 1 128 ? 22.539 -48.470 50.702 1.00 34.50 128 GLU A C 1
ATOM 964 O O . GLU A 1 128 ? 23.531 -47.778 50.560 1.00 34.50 128 GLU A O 1
ATOM 969 N N . GLY A 1 129 ? 21.591 -47.900 51.467 1.00 29.22 129 GLY A N 1
ATOM 970 C CA . GLY A 1 129 ? 20.291 -48.287 52.039 1.00 29.22 129 GLY A CA 1
ATOM 971 C C . GLY A 1 129 ? 19.952 -47.379 53.262 1.00 29.22 129 GLY A C 1
ATOM 972 O O . GLY A 1 129 ? 20.861 -46.995 53.986 1.00 29.22 129 GLY A O 1
ATOM 973 N N . GLY A 1 130 ? 18.661 -47.072 53.503 1.00 28.72 130 GLY A N 1
ATOM 974 C CA . GLY A 1 130 ? 18.031 -46.788 54.827 1.00 28.72 130 GLY A CA 1
ATOM 975 C C . GLY A 1 130 ? 17.901 -45.328 55.355 1.00 28.72 130 GLY A C 1
ATOM 976 O O . GLY A 1 130 ? 18.909 -44.654 55.496 1.00 28.72 130 GLY A O 1
ATOM 977 N N . VAL A 1 131 ? 16.702 -44.705 55.443 1.00 32.12 131 VAL A N 1
ATOM 978 C CA . VAL A 1 131 ? 15.617 -44.562 56.489 1.00 32.12 131 VAL A CA 1
ATOM 979 C C . VAL A 1 131 ? 15.830 -43.587 57.690 1.00 32.12 131 VAL A C 1
ATOM 981 O O . VAL A 1 131 ? 16.871 -43.621 58.330 1.00 32.12 131 VAL A O 1
ATOM 984 N N . GLN A 1 132 ? 14.725 -42.876 58.037 1.00 34.53 132 GLN A N 1
ATOM 985 C CA . GLN A 1 132 ? 14.244 -42.288 59.330 1.00 34.53 132 GLN A CA 1
ATOM 986 C C . GLN A 1 132 ? 14.703 -40.861 59.723 1.00 34.53 132 GLN A C 1
ATOM 988 O O . GLN A 1 132 ? 15.887 -40.562 59.697 1.00 34.53 132 GLN A O 1
ATOM 993 N N . GLU A 1 133 ? 13.805 -39.864 59.857 1.00 32.50 133 GLU A N 1
ATOM 994 C CA . GLU A 1 133 ? 12.782 -39.517 60.896 1.00 32.50 133 GLU A CA 1
ATOM 995 C C . GLU A 1 133 ? 13.319 -38.688 62.087 1.00 32.50 133 GLU A C 1
ATOM 997 O O . GLU A 1 133 ? 14.367 -39.002 62.638 1.00 32.50 133 GLU A O 1
ATOM 1002 N N . GLY A 1 134 ? 12.552 -37.666 62.520 1.00 28.59 134 GLY A N 1
ATOM 1003 C CA . GLY A 1 134 ? 12.702 -37.037 63.847 1.00 28.59 134 GLY A CA 1
ATOM 1004 C C . GLY A 1 134 ? 12.346 -35.541 63.970 1.00 28.59 134 GLY A C 1
ATOM 1005 O O . GLY A 1 134 ? 13.203 -34.684 63.784 1.00 28.59 134 GLY A O 1
ATOM 1006 N N . ALA A 1 135 ? 11.106 -35.234 64.376 1.00 35.47 135 ALA A N 1
ATOM 1007 C CA . ALA A 1 135 ? 10.765 -34.115 65.290 1.00 35.47 135 ALA A CA 1
ATOM 1008 C C . ALA A 1 135 ? 10.878 -34.641 66.760 1.00 35.47 135 ALA A C 1
ATOM 1010 O O . ALA A 1 135 ? 11.118 -35.849 66.865 1.00 35.47 135 ALA A O 1
ATOM 1011 N N . PRO A 1 136 ? 10.704 -33.902 67.900 1.00 50.69 136 PRO A N 1
ATOM 1012 C CA . PRO A 1 136 ? 9.707 -32.846 68.208 1.00 50.69 136 PRO A CA 1
ATOM 1013 C C . PRO A 1 136 ? 10.225 -31.708 69.147 1.00 50.69 136 PRO A C 1
ATOM 1015 O O . PRO A 1 136 ? 11.410 -31.646 69.453 1.00 50.69 136 PRO A O 1
ATOM 1018 N N . ALA A 1 137 ? 9.414 -30.707 69.537 1.00 36.09 137 ALA A N 1
ATOM 1019 C CA . ALA A 1 137 ? 8.735 -30.541 70.857 1.00 36.09 137 ALA A CA 1
ATOM 1020 C C . ALA A 1 137 ? 8.887 -29.044 71.273 1.00 36.09 137 ALA A C 1
ATOM 1022 O O . ALA A 1 137 ? 9.853 -28.431 70.8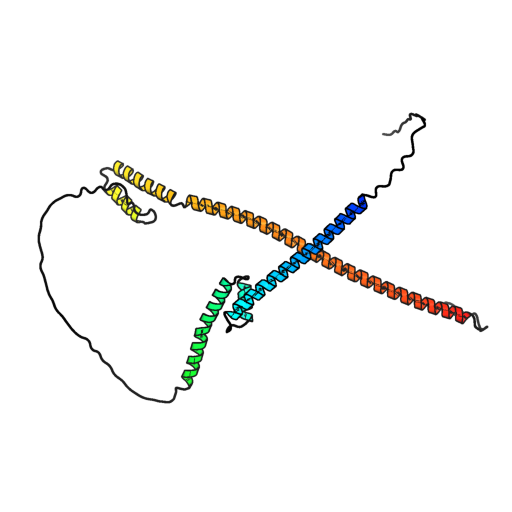35 1.00 36.09 137 ALA A O 1
ATOM 1023 N N . SER A 1 138 ? 8.115 -28.339 72.114 1.00 34.88 138 SER A N 1
ATOM 1024 C CA . SER A 1 138 ? 6.880 -28.486 72.912 1.00 34.88 138 SER A CA 1
ATOM 1025 C C . SER A 1 138 ? 6.627 -27.116 73.613 1.00 34.88 138 SER A C 1
ATOM 1027 O O . SER A 1 138 ? 7.571 -26.332 73.723 1.00 34.88 138 SER A O 1
ATOM 1029 N N . GLY A 1 139 ? 5.416 -26.839 74.134 1.00 30.89 139 GLY A N 1
ATOM 1030 C CA . GLY A 1 139 ? 5.150 -25.751 75.108 1.00 30.89 139 GLY A CA 1
ATOM 1031 C C . GLY A 1 139 ? 3.783 -25.043 74.968 1.00 30.89 139 GLY A C 1
ATOM 1032 O O . GLY A 1 139 ? 3.741 -24.026 74.291 1.00 30.89 139 GLY A O 1
ATOM 1033 N N . VAL A 1 140 ? 2.645 -25.627 75.404 1.00 36.47 140 VAL A N 1
ATOM 1034 C CA . VAL A 1 140 ? 1.957 -25.464 76.732 1.00 36.47 140 VAL A CA 1
ATOM 1035 C C . VAL A 1 140 ? 1.100 -24.169 76.800 1.00 36.47 140 VAL A C 1
ATOM 1037 O O . VAL A 1 140 ? 1.659 -23.080 76.808 1.00 36.47 140 VAL A O 1
ATOM 1040 N N . ASP A 1 141 ? -0.232 -24.218 76.580 1.00 33.03 141 ASP A N 1
ATOM 1041 C CA . ASP A 1 141 ? -1.377 -24.454 77.523 1.00 33.03 141 ASP A CA 1
ATOM 1042 C C . ASP A 1 141 ? -1.870 -23.144 78.220 1.00 33.03 141 ASP A C 1
ATOM 1044 O O . ASP A 1 141 ? -1.046 -22.290 78.510 1.00 33.03 141 ASP A O 1
ATOM 1048 N N . VAL A 1 142 ? -3.135 -22.835 78.581 1.00 36.09 142 VAL A N 1
ATOM 1049 C CA . VAL A 1 142 ? -4.475 -23.478 78.569 1.00 36.09 142 VAL A CA 1
ATOM 1050 C C . VAL A 1 142 ? -5.530 -22.448 79.070 1.00 36.09 142 VAL A C 1
ATOM 1052 O O . VAL A 1 142 ? -5.220 -21.710 79.996 1.00 36.09 142 VAL A O 1
ATOM 1055 N N . HIS A 1 143 ? -6.739 -22.446 78.463 1.00 31.41 143 HIS A N 1
ATOM 1056 C CA . HIS A 1 143 ? -8.129 -22.277 79.002 1.00 31.41 143 HIS A CA 1
ATOM 1057 C C . HIS A 1 143 ? -8.496 -21.147 80.007 1.00 31.41 143 HIS A C 1
ATOM 1059 O O . HIS A 1 143 ? -7.686 -20.732 80.813 1.00 31.41 143 HIS A O 1
ATOM 1065 N N . ALA A 1 144 ? -9.742 -20.674 80.175 1.00 33.09 144 ALA A N 1
ATOM 1066 C CA . ALA A 1 144 ? -11.049 -20.789 79.510 1.00 33.09 144 ALA A CA 1
ATOM 1067 C C . ALA A 1 144 ? -12.065 -19.869 80.244 1.00 33.09 144 ALA A C 1
ATOM 1069 O O . ALA A 1 144 ? -11.814 -19.427 81.363 1.00 33.09 144 ALA A O 1
ATOM 1070 N N . HIS A 1 145 ? -13.247 -19.747 79.630 1.00 28.59 145 HIS A N 1
ATOM 1071 C CA . HIS A 1 145 ? -14.602 -19.631 80.200 1.00 28.59 145 HIS A CA 1
ATOM 1072 C C . HIS A 1 145 ? -15.409 -18.335 79.988 1.00 28.59 145 HIS A C 1
ATOM 1074 O O . HIS A 1 145 ? -14.953 -17.210 80.150 1.00 28.59 145 HIS A O 1
ATOM 1080 N N . GLU A 1 146 ? -16.645 -18.614 79.574 1.00 32.56 146 GLU A N 1
ATOM 1081 C CA . GLU A 1 146 ? -17.713 -17.821 78.971 1.00 32.56 146 GLU A CA 1
ATOM 1082 C C . GLU A 1 146 ? -18.557 -16.912 79.900 1.00 32.56 146 GLU A C 1
ATOM 1084 O O . GLU A 1 146 ? -18.536 -17.039 81.120 1.00 32.56 146 GLU A O 1
ATOM 1089 N N . HIS A 1 147 ? -19.438 -16.152 79.219 1.00 30.55 147 HIS A N 1
ATOM 1090 C CA . HIS A 1 147 ? -20.823 -15.762 79.560 1.00 30.55 147 HIS A CA 1
ATOM 1091 C C . HIS A 1 147 ? -21.083 -14.513 80.440 1.00 30.55 147 HIS A C 1
ATOM 1093 O O . HIS A 1 147 ? -20.929 -14.542 81.653 1.00 30.55 147 HIS A O 1
ATOM 1099 N N . SER A 1 148 ? -21.640 -13.453 79.823 1.00 32.09 148 SER A N 1
ATOM 1100 C CA . SER A 1 148 ? -23.032 -12.962 80.017 1.00 32.09 148 SER A CA 1
ATOM 1101 C C . SER A 1 148 ? -23.198 -11.425 79.929 1.00 32.09 148 SER A C 1
ATOM 1103 O O . SER A 1 148 ? -22.539 -10.685 80.647 1.00 32.09 148 SER A O 1
ATOM 1105 N N . GLU A 1 149 ? -24.146 -11.013 79.071 1.00 33.59 149 GLU A N 1
ATOM 1106 C CA . GLU A 1 149 ? -25.121 -9.900 79.179 1.00 33.59 149 GLU A CA 1
ATOM 1107 C C . GLU A 1 149 ? -24.685 -8.428 79.392 1.00 33.59 149 GLU A C 1
ATOM 1109 O O . GLU A 1 149 ? -23.983 -8.084 80.331 1.00 33.59 149 GLU A O 1
ATOM 1114 N N . VAL A 1 150 ? -25.237 -7.515 78.568 1.00 33.84 150 VAL A N 1
ATOM 1115 C CA . VAL A 1 150 ? -26.230 -6.480 78.965 1.00 33.84 150 VAL A CA 1
ATOM 1116 C C . VAL A 1 150 ? -26.682 -5.657 77.737 1.00 33.84 150 VAL A C 1
ATOM 1118 O O . VAL A 1 150 ? -25.919 -5.354 76.825 1.00 33.84 150 VAL A O 1
ATOM 1121 N N . ALA A 1 151 ? -27.978 -5.342 77.739 1.00 29.91 151 ALA A N 1
ATOM 1122 C CA . ALA A 1 151 ? -28.796 -4.660 76.741 1.00 29.91 151 ALA A CA 1
ATOM 1123 C C . ALA A 1 151 ? -28.482 -3.167 76.476 1.00 29.91 151 ALA A C 1
ATOM 1125 O O . ALA A 1 151 ? -27.991 -2.458 77.350 1.00 29.91 151 ALA A O 1
ATOM 1126 N N . GLY A 1 152 ? -28.921 -2.657 75.313 1.00 28.09 152 GLY A N 1
ATOM 1127 C CA . GLY A 1 152 ? -29.107 -1.216 75.069 1.00 28.09 152 GLY A CA 1
ATOM 1128 C C . GLY A 1 152 ? -29.184 -0.814 73.583 1.00 28.09 152 GLY A C 1
ATOM 1129 O O . GLY A 1 152 ? -28.213 -1.035 72.868 1.00 28.09 152 GLY A O 1
ATOM 1130 N N . PRO A 1 153 ? -30.294 -0.224 73.087 1.00 47.31 153 PRO A N 1
ATOM 1131 C CA . PRO A 1 153 ? -30.567 -0.045 71.660 1.00 47.31 153 PRO A CA 1
ATOM 1132 C C . PRO A 1 153 ? -30.115 1.328 71.135 1.00 47.31 153 PRO A C 1
ATOM 1134 O O . PRO A 1 153 ? -30.436 2.365 71.712 1.00 47.31 153 PRO A O 1
ATOM 1137 N N . SER A 1 154 ? -29.432 1.362 69.991 1.00 35.88 154 SER A N 1
ATOM 1138 C CA . SER A 1 154 ? -29.333 2.559 69.137 1.00 35.88 154 SER A CA 1
ATOM 1139 C C . SER A 1 154 ? -28.819 2.182 67.753 1.00 35.88 154 SER A C 1
ATOM 1141 O O . SER A 1 154 ? -27.628 2.227 67.471 1.00 35.88 154 SER A O 1
ATOM 1143 N N . GLY A 1 155 ? -29.749 1.795 66.882 1.00 28.52 155 GLY A N 1
ATOM 1144 C CA . GLY A 1 155 ? -29.510 1.532 65.463 1.00 28.52 155 GLY A CA 1
ATOM 1145 C C . GLY A 1 155 ? -30.199 2.567 64.577 1.00 28.52 155 GLY A C 1
ATOM 1146 O O . GLY A 1 155 ? -30.932 2.204 63.669 1.00 28.52 155 GLY A O 1
ATOM 1147 N N . LEU A 1 156 ? -30.011 3.858 64.860 1.00 37.31 156 LEU A N 1
ATOM 1148 C CA . LEU A 1 156 ? -30.344 4.945 63.933 1.00 37.31 156 LEU A CA 1
ATOM 1149 C C . LEU A 1 156 ? -29.062 5.372 63.212 1.00 37.31 156 LEU A C 1
ATOM 1151 O O . LEU A 1 156 ? -28.486 6.420 63.484 1.00 37.31 156 LEU A O 1
ATOM 1155 N N . ALA A 1 157 ? -28.616 4.537 62.276 1.00 30.52 157 ALA A N 1
ATOM 1156 C CA . ALA A 1 157 ? -27.596 4.891 61.296 1.00 30.52 157 ALA A CA 1
ATOM 1157 C C . ALA A 1 157 ? -28.218 4.852 59.895 1.00 30.52 157 ALA A C 1
ATOM 1159 O O . ALA A 1 157 ? -28.139 3.871 59.170 1.00 30.52 157 ALA A O 1
ATOM 1160 N N . LYS A 1 158 ? -28.910 5.946 59.567 1.00 34.56 158 LYS A N 1
ATOM 1161 C CA . LYS A 1 158 ? -28.844 6.652 58.281 1.00 34.56 158 LYS A CA 1
ATOM 1162 C C . LYS A 1 158 ? -28.401 5.807 57.070 1.00 34.56 158 LYS A C 1
ATOM 1164 O O . LYS A 1 158 ? -27.312 5.997 56.538 1.00 34.56 158 LYS A O 1
ATOM 1169 N N . ALA A 1 159 ? -29.299 4.967 56.562 1.00 32.16 159 ALA A N 1
ATOM 1170 C CA . ALA A 1 159 ? -29.233 4.471 55.191 1.00 32.16 159 ALA A CA 1
ATOM 1171 C C . ALA A 1 159 ? -29.743 5.570 54.242 1.00 32.16 159 ALA A C 1
ATOM 1173 O O . ALA A 1 159 ? -30.856 5.526 53.725 1.00 32.16 159 ALA A O 1
ATOM 1174 N N . THR A 1 160 ? -28.947 6.623 54.063 1.00 35.72 160 THR A N 1
ATOM 1175 C CA . THR A 1 160 ? -29.140 7.559 52.954 1.00 35.72 160 THR A CA 1
ATOM 1176 C C . THR A 1 160 ? -27.893 7.560 52.090 1.00 35.72 160 THR A C 1
ATOM 1178 O O . THR A 1 160 ? -26.862 8.081 52.502 1.00 35.72 160 THR A O 1
ATOM 1181 N N . ALA A 1 161 ? -28.068 7.044 50.873 1.00 38.06 161 ALA A N 1
ATOM 1182 C CA . ALA A 1 161 ? -27.421 7.519 49.655 1.00 38.06 161 ALA A CA 1
ATOM 1183 C C . ALA A 1 161 ? -25.887 7.417 49.581 1.00 38.06 161 ALA A C 1
ATOM 1185 O O . ALA A 1 161 ? -25.217 8.435 49.473 1.00 38.06 161 ALA A O 1
ATOM 1186 N N . ALA A 1 162 ? -25.345 6.199 49.560 1.00 45.97 162 ALA A N 1
ATOM 1187 C CA . ALA A 1 162 ? -24.144 5.844 48.789 1.00 45.97 162 ALA A CA 1
ATOM 1188 C C . ALA A 1 162 ? -23.862 4.351 48.981 1.00 45.97 162 ALA A C 1
ATOM 1190 O O . ALA A 1 162 ? -23.548 3.928 50.088 1.00 45.97 162 ALA A O 1
ATOM 1191 N N . GLY A 1 163 ? -23.979 3.565 47.914 1.00 46.75 163 GLY A N 1
ATOM 1192 C CA . GLY A 1 163 ? -23.627 2.145 47.929 1.00 46.75 163 GLY A CA 1
ATOM 1193 C C . GLY A 1 163 ? -24.700 1.256 47.322 1.00 46.75 163 GLY A C 1
ATOM 1194 O O . GLY A 1 163 ? -25.121 0.299 47.960 1.00 46.75 163 GLY A O 1
ATOM 1195 N N . LEU A 1 164 ? -25.167 1.572 46.108 1.00 52.66 164 LEU A N 1
ATOM 1196 C CA . LEU A 1 164 ? -25.658 0.484 45.266 1.00 52.66 164 LEU A CA 1
ATOM 1197 C C . LEU A 1 164 ? -24.431 -0.270 44.725 1.00 52.66 164 LEU A C 1
ATOM 1199 O O . LEU A 1 164 ? -23.448 0.397 44.382 1.00 52.66 164 LEU A O 1
ATOM 1203 N N . PRO A 1 165 ? -24.478 -1.614 44.661 1.00 59.16 165 PRO A N 1
ATOM 1204 C CA . PRO A 1 165 ? -23.462 -2.417 43.991 1.00 59.16 165 PRO A CA 1
ATOM 1205 C C . PRO A 1 165 ? -23.251 -1.943 42.551 1.00 59.16 165 PRO A C 1
ATOM 1207 O O . PRO A 1 165 ? -24.163 -1.388 41.931 1.00 59.16 165 PRO A O 1
ATOM 1210 N N . ASP A 1 166 ? -22.040 -2.150 42.040 1.00 62.50 166 ASP A N 1
ATOM 1211 C CA . ASP A 1 166 ? -21.674 -1.877 40.650 1.00 62.50 166 ASP A CA 1
ATOM 1212 C C . ASP A 1 166 ? -22.750 -2.450 39.697 1.00 62.50 166 ASP A C 1
ATOM 1214 O O . ASP A 1 166 ? -23.097 -3.625 39.829 1.00 62.50 166 ASP A O 1
ATOM 1218 N N . PRO A 1 167 ? -23.300 -1.676 38.736 1.00 61.09 167 PRO A N 1
ATOM 1219 C CA . PRO A 1 167 ? -24.251 -2.196 37.743 1.00 61.09 167 PRO A CA 1
ATOM 1220 C C . PRO A 1 167 ? -23.721 -3.406 36.949 1.00 61.09 167 PRO A C 1
ATOM 1222 O O . PRO A 1 167 ? -24.503 -4.112 36.316 1.00 61.09 167 PRO A O 1
ATOM 1225 N N . SER A 1 168 ? -22.411 -3.662 36.965 1.00 63.84 168 SER A N 1
ATOM 1226 C CA . SER A 1 168 ? -21.795 -4.832 36.334 1.00 63.84 168 SER A CA 1
ATOM 1227 C C . SER A 1 168 ? -21.899 -6.129 37.165 1.00 63.84 168 SER A C 1
ATOM 1229 O O . SER A 1 168 ? -21.792 -7.221 36.602 1.00 63.84 168 SER A O 1
ATOM 1231 N N . SER A 1 169 ? -22.130 -6.060 38.486 1.00 75.44 169 SER A N 1
ATOM 1232 C CA . SER A 1 169 ? -22.194 -7.246 39.357 1.00 75.44 169 SER A CA 1
ATOM 1233 C C . SER A 1 169 ? -23.637 -7.734 39.564 1.00 75.44 169 SER A C 1
ATOM 1235 O O . SER A 1 169 ? -24.542 -6.925 39.741 1.00 75.44 169 SER A O 1
ATOM 1237 N N . PRO A 1 170 ? -23.908 -9.055 39.595 1.00 78.00 170 PRO A N 1
ATOM 1238 C CA . PRO A 1 170 ? -25.266 -9.580 39.811 1.00 78.00 170 PRO A CA 1
ATOM 1239 C C . PRO A 1 170 ? -25.884 -9.167 41.164 1.00 78.00 170 PRO A C 1
ATOM 1241 O O . PRO A 1 170 ? -27.091 -9.287 41.352 1.00 78.00 170 PRO A O 1
ATOM 1244 N N . GLU A 1 171 ? -25.081 -8.619 42.077 1.00 81.31 171 GLU A N 1
ATOM 1245 C CA . GLU A 1 171 ? -25.474 -8.118 43.396 1.00 81.31 171 GLU A CA 1
ATOM 1246 C C . GLU A 1 171 ? -26.457 -6.932 43.322 1.00 81.31 171 GLU A C 1
ATOM 1248 O O . GLU A 1 171 ? -27.206 -6.696 44.273 1.00 81.31 171 GLU A O 1
ATOM 1253 N N . TRP A 1 172 ? -26.521 -6.194 42.199 1.00 85.88 172 TRP A N 1
ATOM 1254 C CA . TRP A 1 172 ? -27.529 -5.135 42.020 1.00 85.88 172 TRP A CA 1
ATOM 1255 C C . TRP A 1 172 ? -28.959 -5.698 42.017 1.00 85.88 172 TRP A C 1
ATOM 1257 O O . TRP A 1 172 ? -29.892 -5.014 42.450 1.00 85.88 172 TRP A O 1
ATOM 1267 N N . VAL A 1 173 ? -29.131 -6.949 41.570 1.00 89.75 173 VAL A N 1
ATOM 1268 C CA . VAL A 1 173 ? -30.419 -7.655 41.581 1.00 89.75 173 VAL A CA 1
ATOM 1269 C C . VAL A 1 173 ? -30.813 -8.001 43.014 1.00 89.75 173 VAL A C 1
ATOM 1271 O O . VAL A 1 173 ? -31.956 -7.763 43.401 1.00 89.75 173 VAL A O 1
ATOM 1274 N N . ASP A 1 174 ? -29.869 -8.473 43.828 1.00 88.44 174 ASP A N 1
ATOM 1275 C CA . ASP A 1 174 ? -30.111 -8.766 45.246 1.00 88.44 174 ASP A CA 1
ATOM 1276 C C . ASP A 1 174 ? -30.441 -7.489 46.035 1.00 88.44 174 ASP A C 1
ATOM 1278 O O . ASP 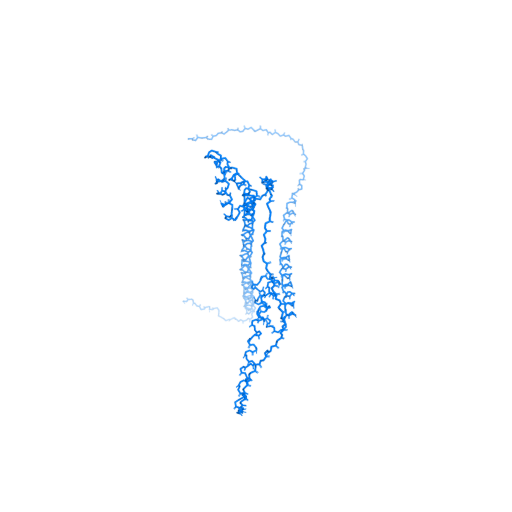A 1 174 ? -31.360 -7.482 46.858 1.00 88.44 174 ASP A O 1
ATOM 1282 N N . GLY A 1 175 ? -29.775 -6.371 45.723 1.00 86.50 175 GLY A N 1
ATOM 1283 C CA . GLY A 1 175 ? -30.107 -5.050 46.265 1.00 86.50 175 GLY A CA 1
ATOM 1284 C C . GLY A 1 175 ? -31.505 -4.563 45.861 1.00 86.50 175 GLY A C 1
ATOM 1285 O O . GLY A 1 175 ? -32.237 -4.029 46.695 1.00 86.50 175 GLY A O 1
ATOM 1286 N N . LEU A 1 176 ? -31.920 -4.798 44.610 1.00 90.12 176 LEU A N 1
ATOM 1287 C CA . LEU A 1 176 ? -33.273 -4.491 44.133 1.00 90.12 176 LEU A CA 1
ATOM 1288 C C . LEU A 1 176 ? -34.334 -5.326 44.864 1.00 90.12 176 LEU A C 1
ATOM 1290 O O . LEU A 1 176 ? -35.340 -4.782 45.321 1.00 90.12 176 LEU A O 1
ATOM 1294 N N . VAL A 1 177 ? -34.115 -6.638 44.975 1.00 92.19 177 VAL A N 1
ATOM 1295 C CA . VAL A 1 177 ? -35.040 -7.562 45.646 1.00 92.19 177 VAL A CA 1
ATOM 1296 C C . VAL A 1 177 ? -35.136 -7.236 47.137 1.00 92.19 177 VAL A C 1
ATOM 1298 O O . VAL A 1 177 ? -36.241 -7.203 47.679 1.00 92.19 177 VAL A O 1
ATOM 1301 N N . SER A 1 178 ? -34.015 -6.906 47.783 1.00 89.56 178 SER A N 1
ATOM 1302 C CA . SER A 1 178 ? -33.984 -6.457 49.177 1.00 89.56 178 SER A CA 1
ATOM 1303 C C . SER A 1 178 ? -34.797 -5.168 49.382 1.00 89.56 178 SER A C 1
ATOM 1305 O O . SER A 1 178 ? -35.688 -5.137 50.234 1.00 89.56 178 SER A O 1
ATOM 1307 N N . GLU A 1 179 ? -34.603 -4.149 48.538 1.00 88.06 179 GLU A N 1
ATOM 1308 C CA . GLU A 1 179 ? -35.358 -2.883 48.588 1.00 88.06 179 GLU A CA 1
ATOM 1309 C C . GLU A 1 179 ? -36.857 -3.051 48.295 1.00 88.06 179 GLU A C 1
ATOM 1311 O O . GLU A 1 179 ? -37.691 -2.370 48.896 1.00 88.06 179 GLU A O 1
ATOM 1316 N N . MET A 1 180 ? -37.228 -3.969 47.398 1.00 92.06 180 MET A N 1
ATOM 1317 C CA . MET A 1 180 ? -38.632 -4.305 47.140 1.00 92.06 180 MET A CA 1
ATOM 1318 C C . MET A 1 180 ? -39.264 -5.080 48.302 1.00 92.06 180 MET A C 1
ATOM 1320 O O . MET A 1 180 ? -40.436 -4.860 48.604 1.00 92.06 180 MET A O 1
ATOM 1324 N N . SER A 1 181 ? -38.505 -5.960 48.965 1.00 89.12 181 SER A N 1
ATOM 1325 C CA . SER A 1 181 ? -38.985 -6.769 50.097 1.00 89.12 181 SER A CA 1
ATOM 1326 C C . SER A 1 181 ? -39.200 -5.962 51.383 1.00 89.12 181 SER A C 1
ATOM 1328 O O . SER A 1 181 ? -40.010 -6.348 52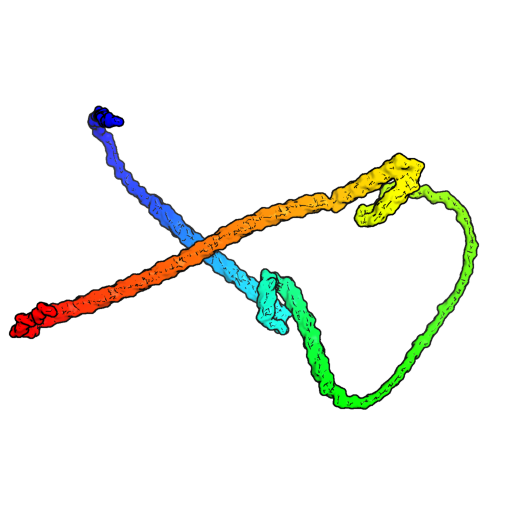.221 1.00 89.12 181 SER A O 1
ATOM 1330 N N . ALA A 1 182 ? -38.523 -4.818 51.520 1.00 88.81 182 ALA A N 1
ATOM 1331 C CA . ALA A 1 182 ? -38.667 -3.893 52.644 1.00 88.81 182 ALA A CA 1
ATOM 1332 C C . ALA A 1 182 ? -39.816 -2.873 52.470 1.00 88.81 182 ALA A C 1
ATOM 1334 O O . ALA A 1 182 ? -39.998 -1.993 53.315 1.00 88.81 182 ALA A O 1
ATOM 1335 N N . ALA A 1 183 ? -40.566 -2.941 51.366 1.00 93.50 183 ALA A N 1
ATOM 1336 C CA . ALA A 1 183 ? -41.652 -2.012 51.074 1.00 93.50 183 ALA A CA 1
ATOM 1337 C C . ALA A 1 183 ? -42.910 -2.310 51.906 1.00 93.50 183 ALA A C 1
ATOM 1339 O O . ALA A 1 183 ? -43.274 -3.465 52.114 1.00 93.50 183 ALA A O 1
ATOM 1340 N N . ALA A 1 184 ? -43.610 -1.254 52.331 1.00 88.12 184 ALA A N 1
ATOM 1341 C CA . ALA A 1 184 ? -44.846 -1.390 53.106 1.00 88.12 184 ALA A CA 1
ATOM 1342 C C . ALA A 1 184 ? -46.052 -1.805 52.241 1.00 88.12 184 ALA A C 1
ATOM 1344 O O . ALA A 1 184 ? -46.920 -2.529 52.713 1.00 88.12 184 ALA A O 1
ATOM 1345 N N . ASP A 1 185 ? -46.072 -1.371 50.975 1.00 91.88 185 ASP A N 1
ATOM 1346 C CA . ASP A 1 185 ? -47.165 -1.586 50.024 1.00 91.88 185 ASP A CA 1
ATOM 1347 C C . ASP A 1 185 ? -46.628 -1.830 48.607 1.00 91.88 185 ASP A C 1
ATOM 1349 O O . ASP A 1 185 ? -45.519 -1.418 48.255 1.00 91.88 185 ASP A O 1
ATOM 1353 N N . LEU A 1 186 ? -47.460 -2.414 47.740 1.00 91.75 186 LEU A N 1
ATOM 1354 C CA . LEU A 1 186 ? -47.109 -2.687 46.342 1.00 91.75 186 LEU A CA 1
ATOM 1355 C C . LEU A 1 186 ? -46.696 -1.419 45.570 1.00 91.75 186 LEU A C 1
ATOM 1357 O O . LEU A 1 186 ? -45.770 -1.455 44.759 1.00 91.75 186 LEU A O 1
ATOM 1361 N N . ASP A 1 187 ? -47.356 -0.288 45.816 1.00 93.00 187 ASP A N 1
ATOM 1362 C CA . ASP A 1 187 ? -47.019 0.976 45.152 1.00 93.00 187 ASP A CA 1
ATOM 1363 C C . ASP A 1 187 ? -45.768 1.648 45.743 1.00 93.00 187 ASP A C 1
ATOM 1365 O O . ASP A 1 187 ? -45.113 2.446 45.066 1.00 93.00 187 ASP A O 1
ATOM 1369 N N . ASP A 1 188 ? -45.385 1.313 46.980 1.00 91.75 188 ASP A N 1
ATOM 1370 C CA . ASP A 1 188 ? -44.073 1.673 47.529 1.00 91.75 188 ASP A CA 1
ATOM 1371 C C . ASP A 1 188 ? -42.967 0.807 46.898 1.00 91.75 188 ASP A C 1
ATOM 1373 O O . ASP A 1 188 ? -41.966 1.340 46.417 1.00 91.75 188 ASP A O 1
ATOM 1377 N N . ALA A 1 189 ? -43.197 -0.504 46.753 1.00 93.88 189 ALA A N 1
ATOM 1378 C CA . ALA A 1 189 ? -42.274 -1.422 46.081 1.00 93.88 189 ALA A CA 1
ATOM 1379 C C . ALA A 1 189 ? -41.998 -1.005 44.626 1.00 93.88 189 ALA A C 1
ATOM 1381 O O . ALA A 1 189 ? -40.843 -0.941 44.206 1.00 93.88 189 ALA A O 1
ATOM 1382 N N . LYS A 1 190 ? -43.040 -0.633 43.866 1.00 93.31 190 LYS A N 1
ATOM 1383 C CA . LYS A 1 190 ? -42.895 -0.112 42.492 1.00 93.31 190 LYS A CA 1
ATOM 1384 C C . LYS A 1 190 ? -42.068 1.174 42.440 1.00 93.31 190 LYS A C 1
ATOM 1386 O O . LYS A 1 190 ? -41.229 1.319 41.553 1.00 93.31 190 LYS A O 1
ATOM 1391 N N . ARG A 1 191 ? -42.279 2.109 43.377 1.00 92.56 191 ARG A N 1
ATOM 1392 C CA . ARG A 1 191 ? -41.516 3.371 43.440 1.00 92.56 191 ARG A CA 1
ATOM 1393 C C . ARG A 1 191 ? -40.047 3.136 43.793 1.00 92.56 191 ARG A C 1
ATOM 1395 O O . ARG A 1 191 ? -39.174 3.780 43.209 1.00 92.56 191 ARG A O 1
ATOM 1402 N N . ARG A 1 192 ? -39.764 2.206 44.707 1.00 91.12 192 ARG A N 1
ATOM 1403 C CA . ARG A 1 192 ? -38.395 1.795 45.060 1.00 91.12 192 ARG A CA 1
ATOM 1404 C C . ARG A 1 192 ? -37.695 1.105 43.891 1.00 91.12 192 ARG A C 1
ATOM 1406 O O . ARG A 1 192 ? -36.596 1.520 43.533 1.00 91.12 192 ARG A O 1
ATOM 1413 N N . ALA A 1 193 ? -38.368 0.163 43.227 1.00 92.50 193 ALA A N 1
ATOM 1414 C CA . ALA A 1 193 ? -37.851 -0.513 42.039 1.00 92.50 193 ALA A CA 1
ATOM 1415 C C . ALA A 1 193 ? -37.552 0.466 40.895 1.00 92.50 193 ALA A C 1
ATOM 1417 O O . ALA A 1 193 ? -36.473 0.423 40.308 1.00 92.50 193 ALA A O 1
ATOM 1418 N N . ALA A 1 194 ? -38.465 1.406 40.625 1.00 91.69 194 ALA A N 1
ATOM 1419 C CA . ALA A 1 194 ? -38.258 2.442 39.618 1.00 91.69 194 ALA A CA 1
ATOM 1420 C C . ALA A 1 194 ? -37.025 3.305 39.928 1.00 91.69 194 ALA A C 1
ATOM 1422 O O . ALA A 1 194 ? -36.242 3.583 39.026 1.00 91.69 194 ALA A O 1
ATOM 1423 N N . ARG A 1 195 ? -36.800 3.682 41.196 1.00 89.94 195 ARG A N 1
ATOM 1424 C CA . ARG A 1 195 ? -35.592 4.421 41.606 1.00 89.94 195 ARG A CA 1
ATOM 1425 C C . ARG A 1 195 ? -34.310 3.627 41.363 1.00 89.94 195 ARG A C 1
ATOM 1427 O O . ARG A 1 195 ? -33.378 4.185 40.796 1.00 89.94 195 ARG A O 1
ATOM 1434 N N . VAL A 1 196 ? -34.269 2.357 41.764 1.00 89.31 196 VAL A N 1
ATOM 1435 C CA . VAL A 1 196 ? -33.085 1.493 41.599 1.00 89.31 196 VAL A CA 1
ATOM 1436 C C . VAL A 1 196 ? -32.770 1.265 40.115 1.00 89.31 196 VAL A C 1
ATOM 1438 O O . VAL A 1 196 ? -31.626 1.433 39.689 1.00 89.31 196 VAL A O 1
ATOM 1441 N N . LEU A 1 197 ? -33.787 0.987 39.295 1.00 91.75 197 LEU A N 1
ATOM 1442 C CA . LEU A 1 197 ? -33.626 0.831 37.845 1.00 91.75 197 LEU A CA 1
ATOM 1443 C C . LEU A 1 197 ? -33.232 2.141 37.154 1.00 91.75 197 LEU A C 1
ATOM 1445 O O . LEU A 1 197 ? -32.422 2.122 36.232 1.00 91.75 197 LEU A O 1
ATOM 1449 N N . GLN A 1 198 ? -33.745 3.285 37.614 1.00 91.19 198 GLN A N 1
ATOM 1450 C CA . GLN A 1 198 ? -33.319 4.592 37.115 1.00 91.19 198 GLN A CA 1
ATOM 1451 C C . GLN A 1 198 ? -31.839 4.838 37.434 1.00 91.19 198 GLN A C 1
ATOM 1453 O O . GLN A 1 198 ? -31.103 5.280 36.556 1.00 91.19 198 GLN A O 1
ATOM 1458 N N . THR A 1 199 ? -31.384 4.516 38.654 1.00 87.62 199 THR A N 1
ATOM 1459 C CA . THR A 1 199 ? -29.967 4.652 39.029 1.00 87.62 199 THR A CA 1
ATOM 1460 C C . THR A 1 199 ? -29.065 3.720 38.225 1.00 87.62 199 THR A C 1
ATOM 1462 O O . THR A 1 199 ? -28.007 4.148 37.769 1.00 87.62 199 THR A O 1
ATOM 1465 N N . PHE A 1 200 ? -29.514 2.488 37.968 1.00 86.62 200 PHE A N 1
ATOM 1466 C CA . PHE A 1 200 ? -28.827 1.543 37.091 1.00 86.62 200 PHE A CA 1
ATOM 1467 C C . PHE A 1 200 ? -28.730 2.080 35.660 1.00 86.62 200 PHE A C 1
ATOM 1469 O O . PHE A 1 200 ? -27.641 2.141 35.100 1.00 86.62 200 PHE A O 1
ATOM 1476 N N . ALA A 1 201 ? -29.839 2.555 35.089 1.00 85.56 201 ALA A N 1
ATOM 1477 C CA . ALA A 1 201 ? -29.860 3.123 33.744 1.00 85.56 201 ALA A CA 1
ATOM 1478 C C . ALA A 1 201 ? -28.929 4.339 33.620 1.00 85.56 201 ALA A C 1
ATOM 1480 O O . ALA A 1 201 ? -28.198 4.456 32.640 1.00 85.56 201 ALA A O 1
ATOM 1481 N N . THR A 1 202 ? -28.894 5.218 34.629 1.00 84.31 202 THR A N 1
ATOM 1482 C CA . THR A 1 202 ? -27.945 6.341 34.647 1.00 84.31 202 THR A CA 1
ATOM 1483 C C . THR A 1 202 ? -26.500 5.881 34.800 1.00 84.31 202 THR A C 1
ATOM 1485 O O . THR A 1 202 ? -25.624 6.461 34.166 1.00 84.31 202 THR A O 1
ATOM 1488 N N . ALA A 1 203 ? -26.244 4.831 35.587 1.00 84.06 203 ALA A N 1
ATOM 1489 C CA . ALA A 1 203 ? -24.909 4.277 35.768 1.00 84.06 203 ALA A CA 1
ATOM 1490 C C . ALA A 1 203 ? -24.397 3.641 34.468 1.00 84.06 203 ALA A C 1
ATOM 1492 O O . ALA A 1 203 ? -23.296 3.967 34.037 1.00 84.06 203 ALA A O 1
ATOM 1493 N N . VAL A 1 204 ? -25.228 2.850 33.781 1.00 82.38 204 VAL A N 1
ATOM 1494 C CA . VAL A 1 204 ? -24.928 2.255 32.467 1.00 82.38 204 VAL A CA 1
ATOM 1495 C C . VAL A 1 204 ? -24.719 3.328 31.394 1.00 82.38 204 VAL A C 1
ATOM 1497 O O . VAL A 1 204 ? -23.754 3.252 30.639 1.00 82.38 204 VAL A O 1
ATOM 1500 N N . ALA A 1 205 ? -25.554 4.370 31.360 1.00 80.12 205 ALA A N 1
ATOM 1501 C CA . ALA A 1 205 ? -25.367 5.491 30.437 1.00 80.12 205 ALA A CA 1
ATOM 1502 C C . ALA A 1 205 ? -24.063 6.266 30.719 1.00 80.12 205 ALA A C 1
ATOM 1504 O O . ALA A 1 205 ? -23.369 6.690 29.796 1.00 80.12 205 ALA A O 1
ATOM 1505 N N . SER A 1 206 ? -23.700 6.432 31.997 1.00 75.31 206 SER A N 1
ATOM 1506 C CA . SER A 1 206 ? -22.458 7.101 32.411 1.00 75.31 206 SER A CA 1
ATOM 1507 C C . SER A 1 206 ? -21.204 6.234 32.279 1.00 75.31 206 SER A C 1
ATOM 1509 O O . SER A 1 206 ? -20.110 6.780 32.157 1.00 75.31 206 SER A O 1
ATOM 1511 N N . ALA A 1 207 ? -21.358 4.904 32.239 1.00 77.69 207 ALA A N 1
ATOM 1512 C CA . ALA A 1 207 ? -20.273 3.944 32.029 1.00 77.69 207 ALA A CA 1
ATOM 1513 C C . ALA A 1 207 ? -19.644 4.067 30.631 1.00 77.69 207 ALA A C 1
ATOM 1515 O O . ALA A 1 207 ? -18.649 3.415 30.335 1.00 77.69 207 ALA A O 1
ATOM 1516 N N . GLY A 1 208 ? -20.182 4.946 29.779 1.00 67.44 208 GLY A N 1
ATOM 1517 C CA . GLY A 1 208 ? -19.467 5.469 28.624 1.00 67.44 208 GLY A CA 1
ATOM 1518 C C . GLY A 1 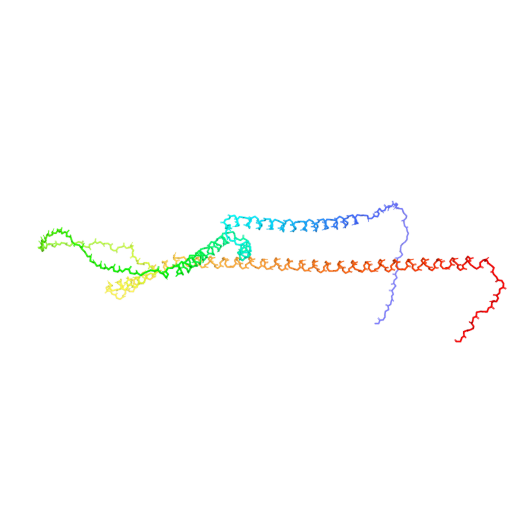208 ? -19.533 4.584 27.390 1.00 67.44 208 GLY A C 1
ATOM 1519 O O . GLY A 1 208 ? -19.012 5.004 26.364 1.00 67.44 208 GLY A O 1
ATOM 1520 N N . GLY A 1 209 ? -20.224 3.441 27.440 1.00 77.38 209 GLY A N 1
ATOM 1521 C CA . GLY A 1 209 ? -20.343 2.516 26.309 1.00 77.38 209 GLY A CA 1
ATOM 1522 C C . GLY A 1 209 ? -20.876 3.178 25.035 1.00 77.38 209 GLY A C 1
ATOM 1523 O O . GLY A 1 209 ? -20.338 2.947 23.960 1.00 77.38 209 GLY A O 1
ATOM 1524 N N . ASP A 1 210 ? -21.856 4.080 25.138 1.00 80.19 210 ASP A N 1
ATOM 1525 C CA . ASP A 1 210 ? -22.390 4.795 23.968 1.00 80.19 210 ASP A CA 1
ATOM 1526 C C . ASP A 1 210 ? -21.415 5.846 23.418 1.00 80.19 210 ASP A C 1
ATOM 1528 O O . ASP A 1 210 ? -21.279 6.011 22.205 1.00 80.19 210 ASP A O 1
ATOM 1532 N N . ALA A 1 211 ? -20.703 6.549 24.302 1.00 84.50 211 ALA A N 1
ATOM 1533 C CA . ALA A 1 211 ? -19.711 7.545 23.906 1.00 84.50 211 ALA A CA 1
ATOM 1534 C C . ALA A 1 211 ? -18.450 6.887 23.324 1.00 84.50 211 ALA A C 1
ATOM 1536 O O . ALA A 1 211 ? -17.863 7.401 22.372 1.00 84.50 211 ALA A O 1
ATOM 1537 N N . GLU A 1 212 ? -18.040 5.750 23.878 1.00 88.06 212 GLU A N 1
ATOM 1538 C CA . GLU A 1 212 ? -16.959 4.912 23.375 1.00 88.06 212 GLU A CA 1
ATOM 1539 C C . GLU A 1 212 ? -17.340 4.277 22.037 1.00 88.06 212 GLU A C 1
ATOM 1541 O O . GLU A 1 212 ? -16.587 4.419 21.080 1.00 88.06 212 GLU A O 1
ATOM 1546 N N . ASN A 1 213 ? -18.540 3.703 21.911 1.00 87.00 213 ASN A N 1
ATOM 1547 C CA . ASN A 1 213 ? -19.051 3.189 20.639 1.00 87.00 213 ASN A CA 1
ATOM 1548 C C . ASN A 1 213 ? -19.100 4.280 19.564 1.00 87.00 213 ASN A C 1
ATOM 1550 O O . ASN A 1 213 ? -18.661 4.048 18.440 1.00 87.00 213 ASN A O 1
ATOM 1554 N N . ALA A 1 214 ? -19.569 5.488 19.896 1.00 90.44 214 ALA A N 1
ATOM 1555 C CA . ALA A 1 214 ? -19.558 6.611 18.961 1.00 90.44 214 ALA A CA 1
ATOM 1556 C C . ALA A 1 214 ? -18.129 6.979 18.525 1.00 90.44 214 ALA A C 1
ATOM 1558 O O . ALA A 1 214 ? -17.887 7.193 17.337 1.00 90.44 214 ALA A O 1
ATOM 1559 N N . ARG A 1 215 ? -17.166 6.994 19.456 1.00 93.31 215 ARG A N 1
ATOM 1560 C CA . ARG A 1 215 ? -15.745 7.228 19.145 1.00 93.31 215 ARG A CA 1
ATOM 1561 C C . ARG A 1 215 ? -15.165 6.126 18.257 1.00 93.31 215 ARG A C 1
ATOM 1563 O O . ARG A 1 215 ? -14.511 6.441 17.264 1.00 93.31 215 ARG A O 1
ATOM 1570 N N . LEU A 1 216 ? -15.437 4.859 18.560 1.00 95.81 216 LEU A N 1
ATOM 1571 C CA . LEU A 1 216 ? -14.990 3.719 17.757 1.00 95.81 216 LEU A CA 1
ATOM 1572 C C . LEU A 1 216 ? -15.573 3.772 16.340 1.00 95.81 216 LEU A C 1
ATOM 1574 O O . LEU A 1 216 ? -14.829 3.598 15.378 1.00 95.81 216 LEU A O 1
ATOM 1578 N N . CYS A 1 217 ? -16.858 4.102 16.189 1.00 95.38 217 CYS A N 1
ATOM 1579 C CA . CYS A 1 217 ? -17.474 4.315 14.878 1.00 95.38 217 CYS A CA 1
ATOM 1580 C C . CYS A 1 217 ? -16.767 5.427 14.092 1.00 95.38 217 CYS A C 1
ATOM 1582 O O . CYS A 1 217 ? -16.390 5.210 12.943 1.00 95.38 217 CYS A O 1
ATOM 1584 N N . THR A 1 218 ? -16.501 6.583 14.717 1.00 96.12 218 THR A N 1
ATOM 1585 C CA . THR A 1 218 ? -15.766 7.667 14.039 1.00 96.12 218 THR A CA 1
ATOM 1586 C C . THR A 1 218 ? -14.354 7.247 13.627 1.00 96.12 218 THR A C 1
ATOM 1588 O O . THR A 1 218 ? -13.914 7.565 12.527 1.00 96.12 218 THR A O 1
ATOM 1591 N N . GLN A 1 219 ? -13.659 6.467 14.459 1.00 97.81 219 GLN A N 1
ATOM 1592 C CA . GLN A 1 219 ? -12.329 5.956 14.135 1.00 97.81 219 GLN A CA 1
ATOM 1593 C C . GLN A 1 219 ? -12.368 4.955 12.972 1.00 97.81 219 GLN A C 1
ATOM 1595 O O . GLN A 1 219 ? -11.494 4.984 12.106 1.00 97.81 219 GLN A O 1
ATOM 1600 N N . ILE A 1 220 ? -13.383 4.087 12.923 1.00 97.50 220 ILE A N 1
ATOM 1601 C CA . ILE A 1 220 ? -13.596 3.151 11.812 1.00 97.50 220 ILE A CA 1
ATOM 1602 C C . ILE A 1 220 ? -13.838 3.917 10.508 1.00 97.50 220 ILE A C 1
ATOM 1604 O O . ILE A 1 220 ? -13.237 3.577 9.486 1.00 97.50 220 ILE A O 1
ATOM 1608 N N . ASP A 1 221 ? -14.655 4.969 10.539 1.00 97.94 221 ASP A N 1
ATOM 1609 C CA . ASP A 1 221 ? -14.932 5.799 9.364 1.00 97.94 221 ASP A CA 1
ATOM 1610 C C . ASP A 1 221 ? -13.679 6.541 8.876 1.00 97.94 221 ASP A C 1
ATOM 1612 O O . ASP A 1 221 ? -13.408 6.604 7.671 1.00 97.94 221 ASP A O 1
ATOM 1616 N N . ASP A 1 222 ? -12.870 7.062 9.798 1.00 97.94 222 ASP A N 1
ATOM 1617 C CA . ASP A 1 222 ? -11.605 7.730 9.487 1.00 97.94 222 ASP A CA 1
ATOM 1618 C C . ASP A 1 222 ? -10.609 6.762 8.841 1.00 97.94 222 ASP A C 1
ATOM 1620 O O . ASP A 1 222 ? -10.087 7.038 7.754 1.00 97.94 222 ASP A O 1
ATOM 1624 N N . LEU A 1 223 ? -10.433 5.579 9.436 1.00 98.19 223 LEU A N 1
ATOM 1625 C CA . LEU A 1 223 ? -9.596 4.517 8.881 1.00 98.19 223 LEU A CA 1
ATOM 1626 C C . LEU A 1 223 ? -10.106 4.046 7.513 1.00 98.19 223 LEU A C 1
ATOM 1628 O O . LEU A 1 223 ? -9.307 3.790 6.609 1.00 98.19 223 LEU A O 1
ATOM 1632 N N . ALA A 1 224 ? -11.423 3.964 7.310 1.00 97.88 224 ALA A N 1
ATOM 1633 C CA . ALA A 1 224 ? -12.004 3.613 6.017 1.00 97.88 224 ALA A CA 1
ATOM 1634 C C . ALA A 1 224 ? -11.699 4.678 4.949 1.00 97.88 224 ALA A C 1
ATOM 1636 O O . ALA A 1 224 ? -11.325 4.339 3.816 1.00 97.88 224 ALA A O 1
ATOM 1637 N N . ARG A 1 225 ? -11.786 5.968 5.307 1.00 98.38 225 ARG A N 1
ATOM 1638 C CA . ARG A 1 225 ? -11.397 7.076 4.420 1.00 98.38 225 ARG A CA 1
ATOM 1639 C C . ARG A 1 225 ? -9.916 7.007 4.071 1.00 98.38 225 ARG A C 1
ATOM 1641 O O . ARG A 1 225 ? -9.584 7.059 2.884 1.00 98.38 225 ARG A O 1
ATOM 1648 N N . GLU A 1 226 ? -9.037 6.829 5.049 1.00 98.06 226 GLU A N 1
ATOM 1649 C CA . GLU A 1 226 ? -7.594 6.691 4.820 1.00 98.06 226 GLU A CA 1
ATOM 1650 C C . GLU A 1 226 ? -7.269 5.484 3.938 1.00 98.06 226 GLU A C 1
ATOM 1652 O O . GLU A 1 226 ? -6.542 5.610 2.951 1.00 98.06 226 GLU A O 1
ATOM 1657 N N . ASN A 1 227 ? -7.890 4.332 4.198 1.00 97.62 227 ASN A N 1
ATOM 1658 C CA . ASN A 1 227 ? -7.716 3.131 3.389 1.00 97.62 227 ASN A CA 1
ATOM 1659 C C . ASN A 1 227 ? -8.138 3.361 1.926 1.00 97.62 227 ASN A C 1
ATOM 1661 O O . ASN A 1 227 ? -7.465 2.899 1.002 1.00 97.62 227 ASN A O 1
ATOM 1665 N N . SER A 1 228 ? -9.207 4.131 1.691 1.00 98.25 228 SER A N 1
ATOM 1666 C CA . SER A 1 228 ? -9.631 4.515 0.338 1.00 98.25 228 SER A CA 1
ATOM 1667 C C . SER A 1 228 ? -8.623 5.440 -0.362 1.00 98.25 228 SER A C 1
ATOM 1669 O O . SER A 1 228 ? -8.390 5.312 -1.568 1.00 98.25 228 SER A O 1
ATOM 1671 N N . ILE A 1 229 ? -7.990 6.357 0.379 1.00 98.31 229 ILE A N 1
ATOM 1672 C CA . ILE A 1 229 ? -6.939 7.242 -0.140 1.00 98.31 229 ILE A CA 1
ATOM 1673 C C . ILE A 1 229 ? -5.709 6.410 -0.505 1.00 98.31 229 ILE A C 1
ATOM 1675 O O . ILE A 1 229 ? -5.205 6.533 -1.622 1.00 98.31 229 ILE A O 1
ATOM 1679 N N . LEU A 1 230 ? -5.282 5.512 0.384 1.00 98.38 230 LEU A N 1
ATOM 1680 C CA . LEU A 1 230 ? -4.149 4.620 0.153 1.00 98.38 230 LEU A CA 1
ATOM 1681 C C . LEU A 1 230 ? -4.391 3.700 -1.047 1.00 98.38 230 LEU A C 1
ATOM 1683 O O . LEU A 1 230 ? -3.532 3.610 -1.919 1.00 98.38 230 LEU A O 1
ATOM 1687 N N . LYS A 1 231 ? -5.576 3.091 -1.171 1.00 98.62 231 LYS A N 1
ATOM 1688 C CA . LYS A 1 231 ? -5.946 2.281 -2.346 1.00 98.62 231 LYS A CA 1
ATOM 1689 C C . LYS A 1 231 ? -5.837 3.075 -3.649 1.00 98.62 231 LYS A C 1
ATOM 1691 O O . LYS A 1 231 ? -5.266 2.577 -4.617 1.00 98.62 231 LYS A O 1
ATOM 1696 N N . ARG A 1 232 ? -6.326 4.322 -3.679 1.00 98.19 232 ARG A N 1
ATOM 1697 C CA . ARG A 1 232 ? -6.204 5.199 -4.860 1.00 98.19 232 ARG A CA 1
ATOM 1698 C C . ARG A 1 232 ? -4.754 5.576 -5.161 1.00 98.19 232 ARG A C 1
ATOM 1700 O O . ARG A 1 232 ? -4.356 5.571 -6.328 1.00 98.19 232 ARG A O 1
ATOM 1707 N N . ALA A 1 233 ? -3.964 5.878 -4.134 1.00 97.94 233 ALA A N 1
ATOM 1708 C CA . ALA A 1 233 ? -2.548 6.195 -4.285 1.00 97.94 233 ALA A CA 1
ATOM 1709 C C . ALA A 1 233 ? -1.765 4.996 -4.840 1.00 97.94 233 ALA A C 1
ATOM 1711 O O . ALA A 1 233 ? -1.015 5.145 -5.804 1.00 97.94 233 ALA A O 1
ATOM 1712 N N . VAL A 1 234 ? -2.003 3.798 -4.299 1.00 98.19 234 VAL A N 1
ATOM 1713 C CA . VAL A 1 234 ? -1.385 2.548 -4.761 1.00 98.19 234 VAL A CA 1
ATOM 1714 C C . VAL A 1 234 ? -1.802 2.223 -6.192 1.00 98.19 234 VAL A C 1
ATOM 1716 O O . VAL A 1 234 ? -0.938 1.907 -7.004 1.00 98.19 234 VAL A O 1
ATOM 1719 N N . ALA A 1 235 ? -3.083 2.358 -6.541 1.00 97.81 235 ALA A N 1
ATOM 1720 C CA . ALA A 1 235 ? -3.545 2.150 -7.913 1.00 97.81 235 ALA A CA 1
ATOM 1721 C C . ALA A 1 235 ? -2.866 3.120 -8.897 1.00 97.81 235 ALA A C 1
ATOM 1723 O O . ALA A 1 235 ? -2.404 2.711 -9.961 1.00 97.81 235 ALA A O 1
ATOM 1724 N N . THR A 1 236 ? -2.732 4.393 -8.513 1.00 97.12 236 THR A N 1
ATOM 1725 C CA . THR A 1 236 ? -2.035 5.404 -9.325 1.00 97.12 236 THR A CA 1
ATOM 1726 C C . THR A 1 236 ? -0.555 5.059 -9.487 1.00 97.12 236 THR A C 1
ATOM 1728 O O . THR A 1 236 ? -0.025 5.128 -10.595 1.00 97.12 236 THR A O 1
ATOM 1731 N N . LEU A 1 237 ? 0.111 4.647 -8.405 1.00 96.88 237 LEU A N 1
ATOM 1732 C CA . LEU A 1 237 ? 1.515 4.243 -8.439 1.00 96.88 237 LEU A CA 1
ATOM 1733 C C . LEU A 1 237 ? 1.723 3.002 -9.313 1.00 96.88 237 LEU A C 1
ATOM 1735 O O . LEU A 1 237 ? 2.656 2.967 -10.113 1.00 96.88 237 LEU A O 1
ATOM 1739 N N . HIS A 1 238 ? 0.844 2.008 -9.186 1.00 97.94 238 HIS A N 1
ATOM 1740 C CA . HIS A 1 238 ? 0.888 0.790 -9.985 1.00 97.94 238 HIS A CA 1
ATOM 1741 C C . HIS A 1 238 ? 0.725 1.094 -11.476 1.00 97.94 238 HIS A C 1
ATOM 1743 O O . HIS A 1 238 ? 1.539 0.638 -12.277 1.00 97.94 238 HIS A O 1
ATOM 1749 N N . ASN A 1 239 ? -0.262 1.918 -11.844 1.00 96.12 239 ASN A N 1
ATOM 1750 C CA . ASN A 1 239 ? -0.473 2.333 -13.231 1.00 96.12 239 ASN A CA 1
ATOM 1751 C C . ASN A 1 239 ? 0.764 3.032 -13.797 1.00 96.12 239 ASN A C 1
ATOM 1753 O O . ASN A 1 239 ? 1.246 2.660 -14.862 1.00 96.12 239 ASN A O 1
ATOM 1757 N N . ARG A 1 240 ? 1.336 3.972 -13.041 1.00 97.06 240 ARG A N 1
ATOM 1758 C CA . ARG A 1 240 ? 2.515 4.732 -13.469 1.00 97.06 240 ARG A CA 1
ATOM 1759 C C . ARG A 1 240 ? 3.750 3.842 -13.632 1.00 97.06 240 ARG A C 1
ATOM 1761 O O . ARG A 1 240 ? 4.494 3.976 -14.596 1.00 97.06 240 ARG A O 1
ATOM 1768 N N . HIS A 1 241 ? 3.951 2.893 -12.718 1.00 94.25 241 HIS A N 1
ATOM 1769 C CA . HIS A 1 241 ? 5.022 1.901 -12.825 1.00 94.25 241 HIS A CA 1
ATOM 1770 C C . HIS A 1 241 ? 4.827 0.983 -14.040 1.00 94.25 241 HIS A C 1
ATOM 1772 O O . HIS A 1 241 ? 5.777 0.668 -14.754 1.00 94.25 241 HIS A O 1
ATOM 1778 N N . HIS A 1 242 ? 3.588 0.563 -14.293 1.00 97.25 242 HIS A N 1
ATOM 1779 C CA . HIS A 1 242 ? 3.253 -0.274 -15.436 1.00 97.25 242 HIS A CA 1
ATOM 1780 C C . HIS A 1 242 ? 3.449 0.458 -16.774 1.00 97.25 242 HIS A C 1
ATOM 1782 O O . HIS A 1 242 ? 3.956 -0.138 -17.725 1.00 97.25 242 HIS A O 1
ATOM 1788 N N . GLU A 1 243 ? 3.110 1.746 -16.845 1.00 96.25 243 GLU A N 1
ATOM 1789 C CA . GLU A 1 243 ? 3.404 2.611 -17.995 1.00 96.25 243 GLU A CA 1
ATOM 1790 C C . GLU A 1 243 ? 4.910 2.717 -18.241 1.00 96.25 243 GLU A C 1
ATOM 1792 O O . GLU A 1 243 ? 5.357 2.438 -19.351 1.00 96.25 243 GLU A O 1
ATOM 1797 N N . MET A 1 244 ? 5.707 2.988 -17.202 1.00 95.44 244 MET A N 1
ATOM 1798 C CA . MET A 1 244 ? 7.168 3.021 -17.336 1.00 95.44 244 MET A CA 1
ATOM 1799 C C . MET A 1 244 ? 7.748 1.690 -17.826 1.00 95.44 244 MET A C 1
ATOM 1801 O O . MET A 1 244 ? 8.664 1.681 -18.645 1.00 95.44 244 MET A O 1
ATOM 1805 N N . PHE A 1 245 ? 7.210 0.558 -17.366 1.00 95.88 245 PHE A N 1
ATOM 1806 C CA . PHE A 1 245 ? 7.638 -0.757 -17.843 1.00 95.88 245 PHE A CA 1
ATOM 1807 C C . PHE A 1 245 ? 7.313 -0.966 -19.333 1.00 95.88 245 PHE A C 1
ATOM 1809 O O . PHE A 1 245 ? 8.148 -1.477 -20.083 1.00 95.88 245 PHE A O 1
ATOM 1816 N N . LYS A 1 246 ? 6.130 -0.532 -19.790 1.00 96.94 246 LYS A N 1
ATOM 1817 C CA . LYS A 1 246 ? 5.757 -0.565 -21.215 1.00 96.94 246 LYS A CA 1
ATOM 1818 C C . LYS A 1 246 ? 6.663 0.323 -22.060 1.00 96.94 246 LYS A C 1
ATOM 1820 O O . LYS A 1 246 ? 7.157 -0.129 -23.090 1.00 96.94 246 LYS A O 1
ATOM 1825 N N . GLU A 1 247 ? 6.896 1.557 -21.623 1.00 95.62 247 GLU A N 1
ATOM 1826 C CA . GLU A 1 247 ? 7.786 2.501 -22.305 1.00 95.62 247 GLU A CA 1
ATOM 1827 C C . GLU A 1 247 ? 9.217 1.957 -22.380 1.00 95.62 247 GLU A C 1
ATOM 1829 O O . GLU A 1 247 ? 9.841 2.016 -23.437 1.00 95.62 247 GLU A O 1
ATOM 1834 N N . ALA A 1 248 ? 9.723 1.342 -21.306 1.00 95.19 248 ALA A N 1
ATOM 1835 C CA . ALA A 1 248 ? 11.032 0.693 -21.308 1.00 95.19 248 ALA A CA 1
ATOM 1836 C C . ALA A 1 248 ? 11.114 -0.447 -22.341 1.00 95.19 248 ALA A C 1
ATOM 1838 O O . ALA A 1 248 ? 12.114 -0.553 -23.056 1.00 95.19 248 ALA A O 1
ATOM 1839 N N . GLY A 1 249 ? 10.052 -1.252 -22.469 1.00 97.19 249 GLY A N 1
ATOM 1840 C CA . GLY A 1 249 ? 9.930 -2.271 -23.516 1.00 97.19 249 GLY A CA 1
ATOM 1841 C C . GLY A 1 249 ? 9.958 -1.669 -24.924 1.00 97.19 249 GLY A C 1
ATOM 1842 O O . GLY A 1 249 ? 10.780 -2.068 -25.746 1.00 97.19 249 GLY A O 1
ATOM 1843 N N . GLN A 1 250 ? 9.144 -0.639 -25.176 1.00 97.75 250 GLN A N 1
ATOM 1844 C CA . GLN A 1 250 ? 9.103 0.068 -26.464 1.00 97.75 250 GLN A CA 1
ATOM 1845 C C . GLN A 1 250 ? 10.456 0.690 -26.829 1.00 97.75 250 GLN A C 1
ATOM 1847 O O . GLN A 1 250 ? 10.902 0.594 -27.972 1.00 97.75 250 GLN A O 1
ATOM 1852 N N . VAL A 1 251 ? 11.148 1.299 -25.863 1.00 98.19 251 VAL A N 1
ATOM 1853 C CA . VAL A 1 251 ? 12.499 1.840 -26.062 1.00 98.19 251 VAL A CA 1
ATOM 1854 C C . VAL A 1 251 ? 13.487 0.721 -26.401 1.00 98.19 251 VAL A C 1
ATOM 1856 O O . VAL A 1 251 ? 14.345 0.909 -27.264 1.00 98.19 251 VAL A O 1
ATOM 1859 N N . GLY A 1 252 ? 13.374 -0.446 -25.762 1.00 98.00 252 GLY A N 1
ATOM 1860 C CA . GLY A 1 252 ? 14.154 -1.635 -26.110 1.00 98.00 252 GLY A CA 1
ATOM 1861 C C . GLY A 1 252 ? 13.912 -2.096 -27.550 1.00 98.00 252 GLY A C 1
ATOM 1862 O O . GLY A 1 252 ? 14.866 -2.335 -28.291 1.00 98.00 252 GLY A O 1
ATOM 1863 N N . ASP A 1 253 ? 12.652 -2.155 -27.976 1.00 98.06 253 ASP A N 1
ATOM 1864 C CA . ASP A 1 253 ? 12.261 -2.540 -29.337 1.00 98.06 253 ASP A CA 1
ATOM 1865 C C . ASP A 1 253 ? 12.790 -1.559 -30.385 1.00 98.06 253 ASP A C 1
ATOM 1867 O O . ASP A 1 253 ? 13.384 -1.973 -31.382 1.00 98.06 253 ASP A O 1
ATOM 1871 N N . LEU A 1 254 ? 12.662 -0.255 -30.125 1.00 98.31 254 LEU A N 1
ATOM 1872 C CA . LEU A 1 254 ? 13.204 0.788 -30.994 1.00 98.31 254 LEU A CA 1
ATOM 1873 C C . LEU A 1 254 ? 14.729 0.706 -31.097 1.00 98.31 254 LEU A C 1
ATOM 1875 O O . LEU A 1 254 ? 15.268 0.820 -32.195 1.00 98.31 254 LEU A O 1
ATOM 1879 N N . LYS A 1 255 ? 15.438 0.453 -29.989 1.00 98.31 255 LYS A N 1
ATOM 1880 C CA . LYS A 1 255 ? 16.896 0.244 -30.015 1.00 98.31 255 LYS A CA 1
ATOM 1881 C C . LYS A 1 255 ? 17.281 -0.955 -30.880 1.00 98.31 255 LYS A C 1
ATOM 1883 O O . LYS A 1 255 ? 18.223 -0.847 -31.662 1.00 98.31 255 LYS A O 1
ATOM 1888 N N . ARG A 1 256 ? 16.544 -2.070 -30.782 1.00 98.31 256 ARG A N 1
ATOM 1889 C CA . ARG A 1 256 ? 16.764 -3.251 -31.636 1.00 98.31 256 ARG A CA 1
ATOM 1890 C C . ARG A 1 256 ? 16.529 -2.933 -33.110 1.00 98.31 256 ARG A C 1
ATOM 1892 O O . ARG A 1 256 ? 17.355 -3.300 -33.940 1.00 98.31 256 ARG A O 1
ATOM 1899 N N . LEU A 1 257 ? 15.455 -2.210 -33.432 1.00 98.62 257 LEU A N 1
ATOM 1900 C CA . LEU A 1 257 ? 15.169 -1.795 -34.806 1.00 98.62 257 LEU A CA 1
ATOM 1901 C C . LEU A 1 257 ? 16.263 -0.872 -35.357 1.00 98.62 257 LEU A C 1
ATOM 1903 O O . LEU A 1 257 ? 16.723 -1.080 -36.474 1.00 98.62 257 LEU A O 1
ATOM 1907 N N . VAL A 1 258 ? 16.718 0.110 -34.576 1.00 98.50 258 VAL A N 1
ATOM 1908 C CA . VAL A 1 258 ? 17.811 1.008 -34.979 1.00 98.50 258 VAL A CA 1
ATOM 1909 C C . VAL A 1 258 ? 19.100 0.226 -35.224 1.00 98.50 258 VAL A C 1
ATOM 1911 O O . VAL A 1 258 ? 19.738 0.439 -36.252 1.00 98.50 258 VAL A O 1
ATOM 1914 N N . ALA A 1 259 ? 19.463 -0.702 -34.335 1.00 98.31 259 ALA A N 1
ATOM 1915 C CA . ALA A 1 259 ? 20.638 -1.553 -34.524 1.00 98.31 259 ALA A CA 1
ATOM 1916 C C . ALA A 1 259 ? 20.530 -2.392 -35.809 1.00 98.31 259 ALA A C 1
ATOM 1918 O O . ALA A 1 259 ? 21.475 -2.446 -36.593 1.00 98.31 259 ALA A O 1
ATOM 1919 N N . HIS A 1 260 ? 19.353 -2.967 -36.069 1.00 98.56 260 HIS A N 1
ATOM 1920 C CA . HIS A 1 260 ? 19.091 -3.719 -37.292 1.00 98.56 260 HIS A CA 1
ATOM 1921 C C . HIS A 1 260 ? 19.236 -2.855 -38.555 1.00 98.56 260 HIS A C 1
ATOM 1923 O O . HIS A 1 260 ? 19.889 -3.260 -39.512 1.00 98.56 260 HIS A O 1
ATOM 1929 N N . GLN A 1 261 ? 18.680 -1.640 -38.556 1.00 98.50 261 GLN A N 1
ATOM 1930 C CA . GLN A 1 261 ? 18.806 -0.711 -39.685 1.00 98.50 261 GLN A CA 1
ATOM 1931 C C . GLN A 1 261 ? 20.257 -0.260 -39.906 1.00 98.50 261 GLN A C 1
ATOM 1933 O O . GLN A 1 261 ? 20.708 -0.156 -41.043 1.00 98.50 261 GLN A O 1
ATOM 1938 N N . GLN A 1 262 ? 21.019 -0.043 -38.832 1.00 98.44 262 GLN A N 1
ATOM 1939 C CA . GLN A 1 262 ? 22.447 0.269 -38.933 1.00 98.44 262 GLN A CA 1
ATOM 1940 C C . GLN A 1 262 ? 23.250 -0.877 -39.557 1.00 98.44 262 GLN A C 1
ATOM 1942 O O . GLN A 1 262 ? 24.183 -0.626 -40.315 1.00 98.44 262 GLN A O 1
ATOM 1947 N N . GLU A 1 263 ? 22.904 -2.129 -39.262 1.00 98.12 263 GLU A N 1
ATOM 1948 C CA . GLU A 1 263 ? 23.540 -3.291 -39.884 1.00 98.12 263 GLU A CA 1
ATOM 1949 C C . GLU A 1 263 ? 23.185 -3.416 -41.370 1.00 98.12 263 GLU A C 1
ATOM 1951 O O . GLU A 1 263 ? 24.075 -3.629 -42.194 1.00 98.12 263 GLU A O 1
ATOM 1956 N N . GLN A 1 264 ? 21.921 -3.181 -41.738 1.00 98.06 264 GLN A N 1
ATOM 1957 C CA . GLN A 1 264 ? 21.515 -3.134 -43.146 1.00 98.06 264 GLN A CA 1
ATOM 1958 C C . GLN A 1 264 ? 22.259 -2.047 -43.932 1.00 98.06 264 GLN A C 1
ATOM 1960 O O . GLN A 1 264 ? 22.695 -2.303 -45.054 1.00 98.06 264 GLN A O 1
ATOM 1965 N N . LEU A 1 265 ? 22.446 -0.859 -43.346 1.00 98.00 265 LEU A N 1
ATOM 1966 C CA . LEU A 1 265 ? 23.220 0.216 -43.971 1.00 98.00 265 LEU A CA 1
ATOM 1967 C C . LEU A 1 265 ? 24.671 -0.203 -44.204 1.00 98.00 265 LEU A C 1
ATOM 1969 O O . LEU A 1 265 ? 25.148 -0.088 -45.328 1.00 98.00 265 LEU A O 1
ATOM 1973 N N . LYS A 1 266 ? 25.341 -0.778 -43.197 1.00 98.38 266 LYS A N 1
ATOM 1974 C CA . LYS A 1 266 ? 26.712 -1.294 -43.356 1.00 98.38 266 LYS A CA 1
ATOM 1975 C C . LYS A 1 266 ? 26.796 -2.349 -44.459 1.00 98.38 266 LYS A C 1
ATOM 1977 O O . LYS A 1 266 ? 27.716 -2.317 -45.271 1.00 98.38 266 LYS A O 1
ATOM 1982 N N . GLN A 1 267 ? 25.830 -3.264 -44.526 1.00 98.38 267 GLN A N 1
ATOM 1983 C CA . GLN A 1 267 ? 25.794 -4.291 -45.567 1.00 98.38 267 GLN A CA 1
ATOM 1984 C C . GLN A 1 267 ? 25.608 -3.685 -46.967 1.00 98.38 267 GLN A C 1
ATOM 1986 O O . GLN A 1 267 ? 26.259 -4.119 -47.920 1.00 98.38 267 GLN A O 1
ATOM 1991 N N . ALA A 1 268 ? 24.741 -2.678 -47.097 1.00 97.88 268 ALA A N 1
ATOM 1992 C CA . ALA A 1 268 ? 24.521 -1.960 -48.349 1.00 97.88 268 ALA A CA 1
ATOM 1993 C C . ALA A 1 268 ? 25.731 -1.102 -48.759 1.00 97.88 268 ALA A C 1
ATOM 1995 O O . ALA A 1 268 ? 26.034 -0.992 -49.944 1.00 97.88 268 ALA A O 1
ATOM 1996 N N . GLU A 1 269 ? 26.444 -0.514 -47.798 1.00 97.81 269 GLU A N 1
ATOM 1997 C CA . GLU A 1 269 ? 27.692 0.220 -48.031 1.00 97.81 269 GLU A CA 1
ATOM 1998 C C . GLU A 1 269 ? 28.794 -0.715 -48.542 1.00 97.81 269 GLU A C 1
ATOM 2000 O O . GLU A 1 269 ? 29.444 -0.410 -49.545 1.00 97.81 269 GLU A O 1
ATOM 2005 N N . ILE A 1 270 ? 28.961 -1.884 -47.910 1.00 98.25 270 ILE A N 1
ATOM 2006 C CA . ILE A 1 270 ? 29.923 -2.906 -48.343 1.00 98.25 270 ILE A CA 1
ATOM 2007 C C . ILE A 1 270 ? 29.583 -3.398 -49.753 1.00 98.25 270 ILE A C 1
ATOM 2009 O O . ILE A 1 270 ? 30.472 -3.460 -50.600 1.00 98.25 270 ILE A O 1
ATOM 2013 N N . SER A 1 271 ? 28.313 -3.708 -50.042 1.00 97.75 271 SER A N 1
ATOM 2014 C CA . SER A 1 271 ? 27.920 -4.192 -51.372 1.00 97.75 271 SER A CA 1
ATOM 2015 C C . SER A 1 271 ? 28.139 -3.138 -52.460 1.00 97.75 271 SER A C 1
ATOM 2017 O O . SER A 1 271 ? 28.674 -3.468 -53.520 1.00 97.75 271 SER A O 1
ATOM 2019 N N . ASN A 1 272 ? 27.818 -1.867 -52.190 1.00 97.75 272 ASN A N 1
ATOM 2020 C CA . ASN A 1 272 ? 28.121 -0.765 -53.104 1.00 97.75 272 ASN A CA 1
ATOM 2021 C C . ASN A 1 272 ? 29.626 -0.631 -53.348 1.00 97.75 272 ASN A C 1
ATOM 2023 O O . ASN A 1 272 ? 30.041 -0.492 -54.496 1.00 97.75 272 ASN A O 1
ATOM 2027 N N . TYR A 1 273 ? 30.446 -0.716 -52.297 1.00 98.25 273 TYR A N 1
ATOM 2028 C CA . TYR A 1 273 ? 31.901 -0.655 -52.428 1.00 98.25 273 TYR A CA 1
ATOM 2029 C C . TYR A 1 273 ? 32.445 -1.806 -53.287 1.00 98.25 273 TYR A C 1
ATOM 2031 O O . TYR A 1 273 ? 33.224 -1.575 -54.212 1.00 98.25 273 TYR A O 1
ATOM 2039 N N . THR A 1 274 ? 31.999 -3.040 -53.040 1.00 98.12 274 THR A N 1
ATOM 2040 C CA . THR A 1 274 ? 32.388 -4.212 -53.838 1.00 98.12 274 THR A CA 1
ATOM 2041 C C . THR A 1 274 ? 31.995 -4.043 -55.306 1.00 98.12 274 THR A C 1
ATOM 2043 O O . THR A 1 274 ? 32.824 -4.255 -56.192 1.00 98.12 274 THR A O 1
ATOM 2046 N N . LEU A 1 275 ? 30.766 -3.596 -55.583 1.00 97.81 275 LEU A N 1
ATOM 2047 C CA . LEU A 1 275 ? 30.305 -3.316 -56.945 1.00 97.81 275 LEU A CA 1
ATOM 2048 C C . LEU A 1 275 ? 31.124 -2.206 -57.611 1.00 97.81 275 LEU A C 1
ATOM 2050 O O . LEU A 1 275 ? 31.552 -2.367 -58.751 1.00 97.81 275 LEU A O 1
ATOM 2054 N N . GLN A 1 276 ? 31.397 -1.108 -56.904 1.00 97.44 276 GLN A N 1
ATOM 2055 C CA . GLN A 1 276 ? 32.221 -0.009 -57.406 1.00 97.44 276 GLN A CA 1
ATOM 2056 C C . GLN A 1 276 ? 33.637 -0.482 -57.765 1.00 97.44 276 GLN A C 1
ATOM 2058 O O . GLN A 1 276 ? 34.167 -0.108 -58.813 1.00 97.44 276 GLN A O 1
ATOM 2063 N N . MET A 1 277 ? 34.237 -1.335 -56.931 1.00 95.88 277 MET A N 1
ATOM 2064 C CA . MET A 1 277 ? 35.545 -1.935 -57.195 1.00 95.88 277 MET A CA 1
ATOM 2065 C C . MET A 1 277 ? 35.523 -2.837 -58.436 1.00 95.88 277 MET A C 1
ATOM 2067 O O . MET A 1 277 ? 36.406 -2.706 -59.285 1.00 95.88 277 MET A O 1
ATOM 2071 N N . HIS A 1 278 ? 34.508 -3.694 -58.592 1.00 95.81 278 HIS A N 1
ATOM 2072 C CA . HIS A 1 278 ? 34.355 -4.535 -59.787 1.00 95.81 278 HIS A CA 1
ATOM 2073 C C . HIS A 1 278 ? 34.121 -3.718 -61.062 1.00 95.81 278 HIS A C 1
ATOM 2075 O O . HIS A 1 278 ? 34.712 -4.016 -62.099 1.00 95.81 278 HIS A O 1
ATOM 2081 N N . LEU A 1 279 ? 33.304 -2.663 -60.996 1.00 95.50 279 LEU A N 1
ATOM 2082 C CA . LEU A 1 279 ? 33.071 -1.769 -62.133 1.00 95.50 279 LEU A CA 1
ATOM 2083 C C . LEU A 1 279 ? 34.356 -1.060 -62.565 1.00 95.50 279 LEU A C 1
ATOM 2085 O O . LEU A 1 279 ? 34.630 -0.967 -63.759 1.00 95.50 279 LEU A O 1
ATOM 2089 N N . ARG A 1 280 ? 35.173 -0.609 -61.608 1.00 94.12 280 ARG A N 1
ATOM 2090 C CA . ARG A 1 280 ? 36.479 -0.009 -61.899 1.00 94.12 280 ARG A CA 1
ATOM 2091 C C . ARG A 1 280 ? 37.435 -1.012 -62.543 1.00 94.12 280 ARG A C 1
ATOM 2093 O O . ARG A 1 280 ? 38.053 -0.687 -63.546 1.00 94.12 280 ARG A O 1
ATOM 2100 N N . GLN A 1 281 ? 37.496 -2.241 -62.030 1.00 92.50 281 GLN A N 1
ATOM 2101 C CA . GLN A 1 281 ? 38.291 -3.317 -62.634 1.00 92.50 281 GLN A CA 1
ATOM 2102 C C . GLN A 1 281 ? 37.845 -3.641 -64.069 1.00 92.50 281 GLN A C 1
ATOM 2104 O O . GLN A 1 281 ? 38.695 -3.851 -64.928 1.00 92.50 281 GLN A O 1
ATOM 2109 N N . ALA A 1 282 ? 36.537 -3.648 -64.353 1.00 91.25 282 ALA A N 1
ATOM 2110 C CA . ALA A 1 282 ? 36.010 -3.864 -65.702 1.00 91.25 282 ALA A CA 1
ATOM 2111 C C . ALA A 1 282 ? 36.295 -2.683 -66.650 1.00 91.25 282 ALA A C 1
ATOM 2113 O O . ALA A 1 282 ? 36.591 -2.899 -67.824 1.00 91.25 282 ALA A O 1
ATOM 2114 N N . ALA A 1 283 ? 36.237 -1.444 -66.151 1.00 86.44 283 ALA A N 1
ATOM 2115 C CA . ALA A 1 283 ? 36.585 -0.249 -66.920 1.00 86.44 283 ALA A CA 1
ATOM 2116 C C . ALA A 1 283 ? 38.089 -0.193 -67.243 1.00 86.44 283 ALA A C 1
ATOM 2118 O O . ALA A 1 283 ? 38.464 0.025 -68.394 1.00 86.44 283 ALA A O 1
ATOM 2119 N N . ASP A 1 284 ? 38.940 -0.455 -66.248 1.00 79.75 284 ASP A N 1
ATOM 2120 C CA . ASP A 1 284 ? 40.399 -0.431 -66.384 1.00 79.75 284 ASP A CA 1
ATOM 2121 C C . ASP A 1 284 ? 40.910 -1.648 -67.191 1.00 79.75 284 ASP A C 1
ATOM 2123 O O . ASP A 1 284 ? 41.803 -1.517 -68.028 1.00 79.75 284 ASP A O 1
ATOM 2127 N N . GLY A 1 285 ? 40.295 -2.826 -67.021 1.00 63.44 285 GLY A N 1
ATOM 2128 C CA . GLY A 1 285 ? 40.574 -4.042 -67.798 1.00 63.44 285 GLY A CA 1
ATOM 2129 C C . GLY A 1 285 ? 40.026 -4.020 -69.231 1.00 63.44 285 GLY A C 1
ATOM 2130 O O . GLY A 1 285 ? 40.482 -4.787 -70.075 1.00 63.44 285 GLY A O 1
ATOM 2131 N N . GLY A 1 286 ? 39.093 -3.113 -69.540 1.00 57.84 286 GLY A N 1
ATOM 2132 C CA . GLY A 1 286 ? 38.586 -2.879 -70.897 1.00 57.84 286 GLY A CA 1
ATOM 2133 C C . GLY A 1 286 ? 39.497 -2.006 -71.772 1.00 57.84 286 GLY A C 1
ATOM 2134 O O . GLY A 1 286 ? 39.256 -1.892 -72.974 1.00 57.84 286 GLY A O 1
ATOM 2135 N N . GLY A 1 287 ? 40.538 -1.391 -71.195 1.00 56.22 287 GLY A N 1
ATOM 2136 C CA . GLY A 1 287 ? 41.428 -0.446 -71.884 1.00 56.22 287 GLY A CA 1
ATOM 2137 C C . GLY A 1 287 ? 42.742 -1.030 -72.416 1.00 56.22 287 GLY A C 1
ATOM 2138 O O . GLY A 1 287 ? 43.480 -0.325 -73.102 1.00 56.22 287 GLY A O 1
ATOM 2139 N N . GLY A 1 288 ? 43.052 -2.296 -72.125 1.00 56.91 288 GLY A N 1
ATOM 2140 C CA . GLY A 1 288 ? 44.397 -2.857 -72.292 1.00 56.91 288 GLY A CA 1
ATOM 2141 C C . GLY A 1 288 ? 44.461 -4.168 -73.071 1.00 56.91 288 GLY A C 1
ATOM 2142 O O . GLY A 1 288 ? 44.989 -5.137 -72.551 1.00 56.91 288 GLY A O 1
ATOM 2143 N N . GLY A 1 289 ? 43.968 -4.172 -74.315 1.00 50.88 289 GLY A N 1
ATOM 2144 C CA . GLY A 1 289 ? 44.325 -5.156 -75.347 1.00 50.88 289 GLY A CA 1
ATOM 2145 C C . GLY A 1 289 ? 43.586 -6.498 -75.314 1.00 50.88 289 GLY A C 1
ATOM 2146 O O . GLY A 1 289 ? 43.940 -7.373 -74.551 1.00 50.88 289 GLY A O 1
ATOM 2147 N N . GLU A 1 290 ? 42.639 -6.707 -76.235 1.00 43.97 290 GLU A N 1
ATOM 2148 C CA . GLU A 1 290 ? 42.823 -7.673 -77.330 1.00 43.97 290 GLU A CA 1
ATOM 2149 C C . GLU A 1 290 ? 41.657 -7.638 -78.325 1.00 43.97 290 GLU A C 1
ATOM 2151 O O . GLU A 1 290 ? 40.475 -7.693 -77.988 1.00 43.97 290 GLU A O 1
ATOM 2156 N N . LYS A 1 291 ? 42.019 -7.566 -79.605 1.00 54.41 291 LYS A N 1
ATOM 2157 C CA . LYS A 1 291 ? 41.135 -7.760 -80.747 1.00 54.41 291 LYS A CA 1
ATOM 2158 C C . LYS A 1 291 ? 40.775 -9.246 -80.884 1.00 54.41 291 LYS A C 1
ATOM 2160 O O . LYS A 1 291 ? 41.209 -9.840 -81.855 1.00 54.41 291 LYS A O 1
ATOM 2165 N N . HIS A 1 292 ? 39.972 -9.857 -80.014 1.00 52.59 292 HIS A N 1
ATOM 2166 C CA . HIS A 1 292 ? 39.423 -11.190 -80.317 1.00 52.59 292 HIS A CA 1
ATOM 2167 C C . HIS A 1 292 ? 37.968 -11.362 -79.854 1.00 52.59 292 HIS A C 1
ATOM 2169 O O . HIS A 1 292 ? 37.650 -11.368 -78.676 1.00 52.59 292 HIS A O 1
ATOM 2175 N N . ASN A 1 293 ? 37.097 -11.527 -80.857 1.00 48.09 293 ASN A N 1
ATOM 2176 C CA . ASN A 1 293 ? 35.737 -12.067 -80.816 1.00 48.09 293 ASN A CA 1
ATOM 2177 C C . ASN A 1 293 ? 34.700 -11.405 -79.896 1.00 48.09 293 ASN A C 1
ATOM 2179 O O . ASN A 1 293 ? 34.355 -11.887 -78.821 1.00 48.09 293 ASN A O 1
ATOM 2183 N N . ARG A 1 294 ? 34.007 -10.417 -80.478 1.00 57.12 294 ARG A N 1
ATOM 2184 C CA . ARG A 1 294 ? 32.580 -10.201 -80.213 1.00 57.12 294 ARG A CA 1
ATOM 2185 C C . ARG A 1 294 ? 31.790 -11.467 -80.580 1.00 57.12 294 ARG A C 1
ATOM 2187 O O . ARG A 1 294 ? 31.400 -11.639 -81.733 1.00 57.12 294 ARG A O 1
ATOM 2194 N N . ARG A 1 295 ? 31.525 -12.338 -79.613 1.00 51.78 295 ARG A N 1
ATOM 2195 C CA . ARG A 1 295 ? 30.380 -13.256 -79.651 1.00 51.78 295 ARG A CA 1
ATOM 2196 C C . ARG A 1 295 ? 30.004 -13.598 -78.213 1.00 51.78 295 ARG A C 1
ATOM 2198 O O . ARG A 1 295 ? 30.645 -14.433 -77.588 1.00 51.78 295 ARG A O 1
ATOM 2205 N N . GLY A 1 296 ? 29.007 -12.896 -77.676 1.00 54.16 296 GLY A N 1
ATOM 2206 C CA . GLY A 1 296 ? 28.326 -13.355 -76.465 1.00 54.16 296 GLY A CA 1
ATOM 2207 C C . GLY A 1 296 ? 27.601 -14.672 -76.769 1.00 54.16 296 GLY A C 1
ATOM 2208 O O . GLY A 1 296 ? 27.181 -14.853 -77.918 1.00 54.16 296 GLY A O 1
ATOM 2209 N N . PRO A 1 297 ? 27.495 -15.610 -75.811 1.00 64.31 297 PRO A N 1
ATOM 2210 C CA . PRO A 1 297 ? 26.706 -16.811 -76.020 1.00 64.31 297 PRO A CA 1
ATOM 2211 C C . PRO A 1 297 ? 25.238 -16.409 -76.171 1.00 64.31 297 PRO A C 1
ATOM 2213 O O . PRO A 1 297 ? 24.702 -15.638 -75.376 1.00 64.31 297 PRO A O 1
ATOM 2216 N N . ASP A 1 298 ? 24.653 -16.894 -77.260 1.00 56.81 298 ASP A N 1
ATOM 2217 C CA . ASP A 1 298 ? 23.256 -16.724 -77.624 1.00 56.81 298 ASP A CA 1
ATOM 2218 C C . ASP A 1 298 ? 22.358 -17.330 -76.541 1.00 56.81 298 ASP A C 1
ATOM 2220 O O . ASP A 1 298 ? 22.664 -18.383 -75.974 1.00 56.81 298 ASP A O 1
ATOM 2224 N N . VAL A 1 299 ? 21.273 -16.627 -76.247 1.00 51.50 299 VAL A N 1
ATOM 2225 C CA . VAL A 1 299 ? 20.256 -17.003 -75.267 1.00 51.50 299 VAL A CA 1
ATOM 2226 C C . VAL A 1 299 ? 19.410 -18.134 -75.852 1.00 51.50 299 VAL A C 1
ATOM 2228 O O . VAL A 1 299 ? 18.754 -17.935 -76.874 1.00 51.50 299 VAL A O 1
ATOM 2231 N N . PHE A 1 300 ? 19.386 -19.282 -75.175 1.00 46.41 300 PHE A N 1
ATOM 2232 C CA . PHE A 1 300 ? 18.292 -20.254 -75.222 1.00 46.41 300 PHE A CA 1
ATOM 2233 C C . PHE A 1 300 ? 17.893 -20.609 -73.793 1.00 46.41 300 PHE A C 1
ATOM 2235 O O . PHE A 1 300 ? 18.812 -20.850 -72.976 1.00 46.41 300 PHE A O 1
#

pLDDT: mean 72.54, std 24.16, range [28.09, 98.62]

Organism: NCBI:txid676789

InterPro domains:
  IPR003892 Ubiquitin system component CUE [PF02845] (62-100)
  IPR003892 Ubiquitin system component CUE [PS51140] (60-103)
  IPR009060 UBA-like superfamily [SSF46934] (58-102)

Foldseek 3Di:
DDDDDDDDDDDDDDDDDDDDPDPDDPPVVVVVVVVVVVVVVVVVVVVVVVVVVVVVVVVLLVVLLVVVCVVCVVDDSVVLVVLCVVVVNDSVSSNVVVVVVVVVVVVVVVVVVVVVVVVPPPDDDDDDDDDDDDDDDDDDYDDDDDDDDDDDDDDPDDPDDDDQPQLPDPVNVVVLVVQLVPAPDPVRNVVSNVVSVVVSVVNVVVVCPVVVVVVVVVVVVVVVVVVVVVVVVVVVVVVVVVVVVVVVVVVVVVVVVVVVVVVVVVVVVVVVVVVVVVVVCVVVVVPDDDDDDDDDDDDD

Radius of gyration: 52.16 Å; chains: 1; bounding box: 92×108×161 Å